Protein 5GL6 (pdb70)

Nearest PD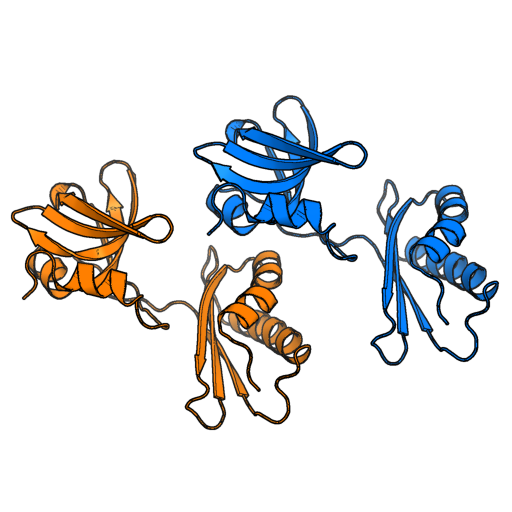B structures (foldseek):
  5gl6-assembly2_B  TM=9.974E-01  e=3.050E-34  Mycolicibacterium smegmatis MC2 155
  7afo-assembly1_X  TM=5.458E-01  e=3.497E-10  Escherichia coli
  8bdv-assembly1_A  TM=4.474E-01  e=4.567E-08  Staphylococcus aureus
  8bh7-assembly1_A  TM=4.668E-01  e=2.055E-07  Staphylococcus aureus subsp. aureus NCTC 8325
  7zs2-assembly1_A  TM=6.372E-01  e=6.396E-03  Candidatus Kuenenia

Radius of gyration: 24.76 Å; Cα contacts (8 Å, |Δi|>4): 657; chains: 2; bounding box: 62×73×38 Å

InterPro domains:
  IPR003728 Ribosome maturation factor RimP [MF_01077] (16-161)
  IPR003728 Ribosome maturation factor RimP [PTHR33867] (14-161)
  IPR028989 Ribosome maturation factor RimP, N-terminal [PF02576] (27-93)
  IPR028998 Ribosome maturation factor RimP, C-terminal [PF17384] (96-161)
  IPR028998 Ribosome maturation factor RimP, C-terminal [cd01734] (91-161)
  IPR035956 RimP, N-terminal domain superfamily [G3DSA:3.30.300.70] (13-90)
  IPR035956 RimP, N-terminal domain superfamily [SSF75420] (16-93)
  IPR036847 Ribosome maturation factor RimP, C-terminal domain superfamily [SSF74942] (94-161)

Organism: Mycolicibacterium smegmatis (strain ATCC 700084 / mc(2)155) (NCBI:txid246196)

B-factor: mean 65.2, std 20.04, range [30.95, 161.66]

Sequence (338 aa):
DLPSQKQVIELLDGEFARAGYEIDDVVVNAATRPARITIVADGDKGLDLDAVAMLSRLASGLLDTVDTGDTPYVLEVTSPGVDRPLTTEKHFRRARGRKAELSLADGSSLTARLGGTDGDQVNVVVAQGKDFAVRQIPLREITKAVVQVEFSPPNRRELELAEQTGKGADLPSQKQVIELLDGEFARAGYEIDDVVVNAATRPARITIVADGDKGLDLDAVAMLSRLASGLLDTVDTGDTPYVLEVTSPGVDRPLTTEKHFRRARGRKAELSLADGSSLTARLGGTDGDQVNVVVAQGKDFAVRQIPLREITKAVVQVEFSPPNRRELELAEQTGKGA

Secondary structure (DSSP, 8-state):
-PPPHHHHHHHHHHHHHHTT-EEEEEEEE-SSSSEEEEEEEE-TT---HHHHHHHHHHHHHHHHTS--TT--EEEEEE------B--SHHHHHHTTT-EEEEEETTS-EEEEEEEEEETTEEEEEEEETTEEEEEEEEGGGEEEEEEPP-SSPPPHHHHHHHHTSSB--/-PPPHHHHHHHHHHHHHHHT-EEEEEEEETTSSSEEEEEEEE-TT---HHHHHHHHHHHHHHHHTS--TT--EEEEEE------B--SHHHHHHTTTSEEEEEETTS-EEEEEEEEEETTEEEEEEEETTEEEEEEEEGGGEEEEEEPP-SSPPPHHHHHHHHTSSB--

Foldseek 3Di:
DADDQVRLCVQQQVVCVVVQKGWDGWDFAPPDVATEIETAIAHPDGADPVNQVVSQVVSVVSCVVDCPDPRDYDYGYYYWDFADKADDLLRLLQQQLFWKWWQFQVRDIDTFGWAHADDQWTWTWDDDPPDIDIDTDGPVGTPIMTTTDDDDDDDPVRSVRRYPDYHHD/DDDDQVVLCVQQQVVCVVVQKHFPGWDFAVVDVQTEIETAIAHPDGDDPVNQVVSQVVSVVSSVVDCPDPRDYHYGYHYWDFADKADDLLRLLQQQLFWKKWQFPVRDIDTFHWAHDDDQWTWTWADDPVDIDIDTHGVVGTPIMTTTDDDDDPDPVRSVRRHPDYHHD

Structure (mmCIF, N/CA/C/O backbone):
data_5GL6
#
_entry.id   5GL6
#
_cell.length_a   55.990
_cell.length_b   75.440
_cell.length_c   109.990
_cell.angle_alpha   90.00
_cell.angle_beta   90.00
_cell.angle_gamma   90.00
#
_symmetry.space_group_name_H-M   'P 21 21 21'
#
loop_
_entity.id
_entity.type
_entity.pdbx_description
1 polymer 'Ribosome maturation factor RimP'
2 water water
#
loop_
_atom_site.group_PDB
_atom_site.id
_atom_site.type_symbol
_atom_site.label_atom_id
_atom_site.label_alt_id
_atom_site.label_comp_id
_atom_site.label_asym_id
_atom_site.label_entity_id
_atom_site.label_seq_id
_atom_site.pdbx_PDB_ins_code
_atom_site.Cartn_x
_atom_site.Cartn_y
_atom_site.Cartn_z
_atom_site.occupancy
_atom_site.B_iso_or_equiv
_atom_site.auth_seq_id
_atom_site.auth_comp_id
_atom_site.auth_asym_id
_atom_site.auth_atom_id
_atom_site.pdbx_PDB_model_num
ATOM 1 N N . ASP A 1 11 ? 5.718 -25.232 67.057 1.00 140.95 12 ASP A N 1
ATOM 2 C CA . ASP A 1 11 ? 6.504 -24.351 67.911 1.00 136.90 12 ASP A CA 1
ATOM 3 C C . ASP A 1 11 ? 5.583 -23.554 68.850 1.00 129.10 12 ASP A C 1
ATOM 4 O O . ASP A 1 11 ? 4.592 -24.073 69.363 1.00 127.66 12 ASP A O 1
ATOM 9 N N . LEU A 1 12 ? 5.925 -22.291 69.069 1.00 109.90 13 LEU A N 1
ATOM 10 C CA . LEU A 1 12 ? 5.156 -21.382 69.904 1.00 101.89 13 LEU A CA 1
ATOM 11 C C . LEU A 1 12 ? 4.078 -20.699 69.073 1.00 101.14 13 LEU A C 1
ATOM 12 O O . LEU A 1 12 ? 4.216 -20.581 67.850 1.00 105.43 13 LEU A O 1
ATOM 17 N N . PRO A 1 13 ? 2.990 -20.258 69.725 1.00 96.00 14 PRO A N 1
ATOM 18 C CA . PRO A 1 13 ? 1.961 -19.540 68.968 1.00 95.31 14 PRO A CA 1
ATOM 19 C C . PRO A 1 13 ? 2.490 -18.177 68.520 1.00 93.04 14 PRO A C 1
ATOM 20 O O . PRO A 1 13 ? 3.401 -17.622 69.136 1.00 90.53 14 PRO A O 1
ATOM 24 N N . SER A 1 14 ? 1.933 -17.643 67.447 1.00 90.25 15 SER A N 1
ATOM 25 C CA . SER A 1 14 ? 2.321 -16.316 67.022 1.00 90.22 15 SER A CA 1
ATOM 26 C C . SER A 1 14 ? 1.742 -15.305 67.999 1.00 85.81 15 SER A C 1
ATOM 27 O O . SER A 1 14 ? 0.909 -15.647 68.842 1.00 83.22 15 SER A O 1
ATOM 30 N N . GLN A 1 15 ? 2.220 -14.069 67.911 1.00 93.43 16 GLN A N 1
ATOM 31 C CA . GLN A 1 15 ? 1.647 -12.982 68.681 1.00 90.82 16 GLN A CA 1
ATOM 32 C C . GLN A 1 15 ? 0.149 -12.917 68.416 1.00 92.26 16 GLN A C 1
ATOM 33 O O . GLN A 1 15 ? -0.657 -12.822 69.352 1.00 90.37 16 GLN A O 1
ATOM 39 N N . LYS A 1 16 ? -0.210 -13.014 67.135 1.00 95.56 17 LYS A N 1
ATOM 40 C CA . LYS A 1 16 ? -1.602 -12.953 66.701 1.00 96.16 17 LYS A CA 1
ATOM 41 C C . LYS A 1 16 ? -2.428 -14.101 67.308 1.00 94.38 17 LYS A C 1
ATOM 42 O O . LYS A 1 16 ? -3.604 -13.919 67.643 1.00 93.80 17 LYS A O 1
ATOM 48 N N . GLN A 1 17 ? -1.805 -15.268 67.472 1.00 90.53 18 GLN A N 1
ATOM 49 C CA . GLN A 1 17 ? -2.481 -16.437 68.033 1.00 89.59 18 GLN A CA 1
ATOM 50 C C . GLN A 1 17 ? -2.782 -16.183 69.517 1.00 84.73 18 GLN A C 1
ATOM 51 O O . GLN A 1 17 ? -3.902 -16.426 69.990 1.00 83.51 18 GLN A O 1
ATOM 57 N N . VAL A 1 18 ? -1.790 -15.663 70.239 1.00 81.21 19 VAL A N 1
ATOM 58 C CA . VAL A 1 18 ? -1.949 -15.361 71.656 1.00 77.13 19 VAL A CA 1
ATOM 59 C C . VAL A 1 18 ? -3.058 -14.322 71.844 1.00 76.26 19 VAL A C 1
ATOM 60 O O . VAL A 1 18 ? -3.937 -14.478 72.698 1.00 74.61 19 VAL A O 1
ATOM 64 N N . ILE A 1 19 ? -3.020 -13.272 71.030 1.00 78.65 20 ILE A N 1
ATOM 65 C CA . ILE A 1 19 ? -4.049 -12.237 71.084 1.00 78.83 20 ILE A CA 1
ATOM 66 C C . ILE A 1 19 ? -5.462 -12.763 70.788 1.00 80.88 20 ILE A C 1
ATOM 67 O O . ILE A 1 19 ? -6.393 -12.457 71.540 1.00 80.00 20 ILE A O 1
ATOM 72 N N . GLU A 1 20 ? -5.627 -13.558 69.726 1.00 87.14 21 GLU A N 1
ATOM 73 C CA . GLU A 1 20 ? -6.949 -14.099 69.408 1.00 89.82 21 GLU A CA 1
ATOM 74 C C . GLU A 1 20 ? -7.428 -14.984 70.550 1.00 87.01 21 GLU A C 1
ATOM 75 O O . GLU A 1 20 ? -8.620 -15.023 70.866 1.00 87.91 21 GLU A O 1
ATOM 81 N N . LEU A 1 21 ? -6.486 -15.691 71.164 1.00 78.72 22 LEU A N 1
ATOM 82 C CA . LEU A 1 21 ? -6.794 -16.591 72.267 1.00 76.50 22 LEU A CA 1
ATOM 83 C C . LEU A 1 21 ? -7.260 -15.859 73.533 1.00 73.28 22 LEU A C 1
ATOM 84 O O . LEU A 1 21 ? -8.180 -16.319 74.217 1.00 72.82 22 LEU A O 1
ATOM 89 N N . LEU A 1 22 ? -6.629 -14.722 73.830 1.00 71.68 23 LEU A N 1
ATOM 90 C CA . LEU A 1 22 ? -6.788 -14.066 75.128 1.00 68.60 23 LEU A CA 1
ATOM 91 C C . LEU A 1 22 ? -7.688 -12.841 75.161 1.00 69.49 23 LEU A C 1
ATOM 92 O O . LEU A 1 22 ? -8.228 -12.503 76.217 1.00 68.05 23 LEU A O 1
ATOM 97 N N . ASP A 1 23 ? -7.819 -12.164 74.026 1.00 77.69 24 ASP A N 1
ATOM 98 C CA . ASP A 1 23 ? -8.451 -10.850 73.980 1.00 79.60 24 ASP A CA 1
ATOM 99 C C . ASP A 1 23 ? -9.853 -10.867 74.587 1.00 79.02 24 ASP A C 1
ATOM 100 O O . ASP A 1 23 ? -10.172 -10.035 75.442 1.00 78.04 24 ASP A O 1
ATOM 105 N N . GLY A 1 24 ? -10.671 -11.825 74.156 1.00 76.19 25 GLY A N 1
ATOM 106 C CA . GLY A 1 24 ? -12.045 -11.925 74.607 1.00 77.58 25 GLY A CA 1
ATOM 107 C C . GLY A 1 24 ? -12.160 -12.178 76.091 1.00 74.52 25 GLY A C 1
ATOM 108 O O . GLY A 1 24 ? -12.932 -11.511 76.777 1.00 75.05 25 GLY A O 1
ATOM 109 N N . GLU A 1 25 ? -11.374 -13.120 76.600 1.00 71.74 26 GLU A N 1
ATOM 110 C CA . GLU A 1 25 ? -11.423 -13.421 78.019 1.00 69.07 26 GLU A CA 1
ATOM 111 C C . GLU A 1 25 ? -10.937 -12.229 78.839 1.00 67.39 26 GLU A C 1
ATOM 112 O O . GLU A 1 25 ? -11.578 -11.850 79.821 1.00 67.09 26 GLU A O 1
ATOM 118 N N . PHE A 1 26 ? -9.822 -11.627 78.428 1.00 67.94 27 PHE A N 1
ATOM 119 C CA . PHE A 1 26 ? -9.318 -10.432 79.102 1.00 66.86 27 PHE A CA 1
ATOM 120 C C . PHE A 1 26 ? -10.376 -9.333 79.143 1.00 69.76 27 PHE A C 1
ATOM 121 O O . PHE A 1 26 ? -10.592 -8.724 80.193 1.00 69.53 27 PHE A O 1
ATOM 129 N N . ALA A 1 27 ? -11.040 -9.100 78.014 1.00 71.30 28 ALA A N 1
ATOM 130 C CA . ALA A 1 27 ? -12.088 -8.089 77.928 1.00 74.62 28 ALA A CA 1
ATOM 131 C C . ALA A 1 27 ? -13.250 -8.428 78.859 1.00 75.62 28 ALA A C 1
ATOM 132 O O . ALA A 1 27 ? -13.834 -7.547 79.508 1.00 76.71 28 ALA A O 1
ATOM 134 N N . ARG A 1 28 ? -13.581 -9.715 78.899 1.00 82.58 29 ARG A N 1
ATOM 135 C CA . ARG A 1 28 ? -14.672 -10.225 79.712 1.00 84.71 29 ARG A CA 1
ATOM 136 C C . ARG A 1 28 ? -14.353 -10.049 81.185 1.00 81.73 29 ARG A C 1
ATOM 137 O O . ARG A 1 28 ? -15.254 -9.946 82.017 1.00 82.91 29 ARG A O 1
ATOM 145 N N . ALA A 1 29 ? -13.063 -10.014 81.501 1.00 69.24 30 ALA A N 1
ATOM 146 C CA . ALA A 1 29 ? -12.619 -9.783 82.867 1.00 67.11 30 ALA A CA 1
ATOM 147 C C . ALA A 1 29 ? -12.485 -8.281 83.157 1.00 68.53 30 ALA A C 1
ATOM 148 O O . ALA A 1 29 ? -12.140 -7.887 84.273 1.00 67.55 30 ALA A O 1
ATOM 150 N N . GLY A 1 30 ? -12.752 -7.452 82.151 1.00 82.52 31 GLY A N 1
ATOM 151 C CA . GLY A 1 30 ? -12.709 -6.009 82.316 1.00 84.78 31 GLY A CA 1
ATOM 152 C C . GLY A 1 30 ? -11.358 -5.396 81.984 1.00 84.12 31 GLY A C 1
ATOM 153 O O . GLY A 1 30 ? -11.078 -4.250 82.349 1.00 86.12 31 GLY A O 1
ATOM 154 N N . TYR A 1 31 ? -10.526 -6.157 81.273 1.00 74.46 32 TYR A N 1
ATOM 155 C CA . TYR A 1 31 ? -9.174 -5.718 80.928 1.00 71.41 32 TYR A CA 1
ATOM 156 C C . TYR A 1 31 ? -8.889 -5.749 79.435 1.00 72.13 32 TYR A C 1
ATOM 157 O O . TYR A 1 31 ? -9.444 -6.548 78.695 1.00 71.38 32 TYR A O 1
ATOM 166 N N . GLU A 1 32 ? -8.044 -4.825 79.001 1.00 86.38 33 GLU A N 1
ATOM 167 C CA . GLU A 1 32 ? -7.663 -4.685 77.602 1.00 88.65 33 GLU A CA 1
ATOM 168 C C . GLU A 1 32 ? -6.260 -5.233 77.378 1.00 85.59 33 GLU A C 1
ATOM 169 O O . GLU A 1 32 ? -5.391 -5.074 78.223 1.00 84.57 33 GLU A O 1
ATOM 175 N N . ILE A 1 33 ? -6.024 -5.854 76.233 1.00 71.25 34 ILE A N 1
ATOM 176 C CA . ILE A 1 33 ? -4.677 -6.292 75.901 1.00 69.92 34 ILE A CA 1
ATOM 177 C C . ILE A 1 33 ? -4.029 -5.271 75.004 1.00 72.45 34 ILE A C 1
ATOM 178 O O . ILE A 1 33 ? -4.532 -4.984 73.918 1.00 75.40 34 ILE A O 1
ATOM 183 N N . ASP A 1 34 ? -2.910 -4.719 75.455 1.00 85.50 35 ASP A N 1
ATOM 184 C CA . ASP A 1 34 ? -2.250 -3.637 74.727 1.00 89.99 35 ASP A CA 1
ATOM 185 C C . ASP A 1 34 ? -1.277 -4.212 73.706 1.00 88.32 35 ASP A C 1
ATOM 186 O O . ASP A 1 34 ? -1.157 -3.705 72.596 1.00 90.47 35 ASP A O 1
ATOM 191 N N . ASP A 1 35 ? -0.589 -5.277 74.096 1.00 74.27 36 ASP A N 1
ATOM 192 C CA . ASP A 1 35 ? 0.460 -5.848 73.278 1.00 73.22 36 ASP A CA 1
ATOM 193 C C . ASP A 1 35 ? 0.815 -7.228 73.781 1.00 70.78 36 ASP A C 1
ATOM 194 O O . ASP A 1 35 ? 0.490 -7.591 74.912 1.00 68.22 36 ASP A O 1
ATOM 199 N N . VAL A 1 36 ? 1.459 -7.997 72.910 1.00 72.09 37 VAL A N 1
ATOM 200 C CA . VAL A 1 36 ? 1.919 -9.336 73.236 1.00 70.74 37 VAL A CA 1
ATOM 201 C C . VAL A 1 36 ? 3.267 -9.549 72.560 1.00 72.73 37 VAL A C 1
ATOM 202 O O . VAL A 1 36 ? 3.463 -9.164 71.401 1.00 75.67 37 VAL A O 1
ATOM 206 N N . VAL A 1 37 ? 4.209 -10.110 73.310 1.00 71.52 38 VAL A N 1
ATOM 207 C CA . VAL A 1 37 ? 5.528 -10.424 72.790 1.00 74.27 38 VAL A CA 1
ATOM 208 C C . VAL A 1 37 ? 5.812 -11.901 73.039 1.00 75.96 38 VAL A C 1
ATOM 209 O O . VAL A 1 37 ? 5.831 -12.340 74.193 1.00 73.35 38 VAL A O 1
ATOM 213 N N . VAL A 1 38 ? 6.003 -12.667 71.962 1.00 83.86 39 VAL A N 1
ATOM 214 C CA . VAL A 1 38 ? 6.465 -14.054 72.070 1.00 86.05 39 VAL A CA 1
ATOM 215 C C . VAL A 1 38 ? 7.966 -14.096 71.756 1.00 89.92 39 VAL A C 1
ATOM 216 O O . VAL A 1 38 ? 8.374 -14.073 70.596 1.00 93.22 39 VAL A O 1
ATOM 220 N N . ASN A 1 39 ? 8.784 -14.150 72.802 1.00 86.67 40 ASN A N 1
ATOM 221 C CA . ASN A 1 39 ? 10.237 -14.109 72.665 1.00 90.49 40 ASN A CA 1
ATOM 222 C C . ASN A 1 39 ? 10.839 -15.513 72.731 1.00 94.51 40 ASN A C 1
ATOM 223 O O . ASN A 1 39 ? 10.860 -16.131 73.799 1.00 92.73 40 ASN A O 1
ATOM 228 N N . ALA A 1 40 ? 11.276 -16.042 71.589 1.00 101.83 41 ALA A N 1
ATOM 229 C CA . ALA A 1 40 ? 11.857 -17.386 71.562 1.00 105.87 41 ALA A CA 1
ATOM 230 C C . ALA A 1 40 ? 13.384 -17.377 71.546 1.00 111.18 41 ALA A C 1
ATOM 231 O O . ALA A 1 40 ? 14.002 -18.351 71.130 1.00 116.01 41 ALA A O 1
ATOM 233 N N . ALA A 1 41 ? 13.991 -16.291 72.016 1.00 118.51 42 ALA A N 1
ATOM 234 C CA . ALA A 1 41 ? 15.447 -16.164 72.017 1.00 123.79 42 ALA A CA 1
ATOM 235 C C . ALA A 1 41 ? 16.061 -16.273 73.415 1.00 124.10 42 ALA A C 1
ATOM 236 O O . ALA A 1 41 ? 17.265 -16.077 73.581 1.00 127.55 42 ALA A O 1
ATOM 238 N N . THR A 1 42 ? 15.243 -16.593 74.414 1.00 108.17 43 THR A N 1
ATOM 239 C CA . THR A 1 42 ? 15.748 -16.798 75.769 1.00 108.27 43 THR A CA 1
ATOM 240 C C . THR A 1 42 ? 15.612 -18.257 76.204 1.00 110.45 43 THR A C 1
ATOM 241 O O . THR A 1 42 ? 14.895 -19.052 75.580 1.00 110.60 43 THR A O 1
ATOM 245 N N . ARG A 1 43 ? 16.328 -18.603 77.271 1.00 122.13 44 ARG A N 1
ATOM 246 C CA . ARG A 1 43 ? 16.186 -19.904 77.914 1.00 123.78 44 ARG A CA 1
ATOM 247 C C . ARG A 1 43 ? 15.647 -19.728 79.332 1.00 119.96 44 ARG A C 1
ATOM 248 O O . ARG A 1 43 ? 16.378 -19.313 80.234 1.00 120.68 44 ARG A O 1
ATOM 256 N N . PRO A 1 44 ? 14.350 -20.022 79.525 1.00 111.21 45 PRO A N 1
ATOM 257 C CA . PRO A 1 44 ? 13.431 -20.420 78.453 1.00 110.43 45 PRO A CA 1
ATOM 258 C C . PRO A 1 44 ? 12.740 -19.216 77.807 1.00 106.47 45 PRO A C 1
ATOM 259 O O . PRO A 1 44 ? 12.910 -18.074 78.258 1.00 103.80 45 PRO A O 1
ATOM 263 N N . ALA A 1 45 ? 11.980 -19.487 76.749 1.00 105.02 46 ALA A N 1
ATOM 264 C CA . ALA A 1 45 ? 11.215 -18.468 76.044 1.00 101.53 46 ALA A CA 1
ATOM 265 C C . ALA A 1 45 ? 10.249 -17.743 76.980 1.00 95.97 46 ALA A C 1
ATOM 266 O O . ALA A 1 45 ? 9.746 -18.320 77.951 1.00 94.12 46 ALA A O 1
ATOM 268 N N . ARG A 1 46 ? 9.995 -16.473 76.681 1.00 101.07 47 ARG A N 1
ATOM 269 C CA . ARG A 1 46 ? 9.058 -15.681 77.464 1.00 95.66 47 ARG A CA 1
ATOM 270 C C . ARG A 1 46 ? 7.911 -15.180 76.597 1.00 90.53 47 ARG A C 1
ATOM 271 O O . ARG A 1 46 ? 8.123 -14.630 75.520 1.00 92.35 47 ARG A O 1
ATOM 279 N N . ILE A 1 47 ? 6.691 -15.417 77.055 1.00 73.15 48 ILE A N 1
ATOM 280 C CA . ILE A 1 47 ? 5.531 -14.812 76.438 1.00 69.91 48 ILE A CA 1
ATOM 281 C C . ILE A 1 47 ? 5.102 -13.686 77.367 1.00 66.01 48 ILE A C 1
ATOM 282 O O . ILE A 1 47 ? 4.825 -13.922 78.543 1.00 64.37 48 ILE A O 1
ATOM 287 N N . THR A 1 48 ? 5.077 -12.464 76.853 1.00 70.89 49 THR A N 1
ATOM 288 C CA . THR A 1 48 ? 4.716 -11.304 77.653 1.00 68.83 49 THR A CA 1
ATOM 289 C C . THR A 1 48 ? 3.405 -10.715 77.174 1.00 66.55 49 THR A C 1
ATOM 290 O O . THR A 1 48 ? 3.255 -10.392 75.988 1.00 68.49 49 THR A O 1
ATOM 294 N N . ILE A 1 49 ? 2.459 -10.588 78.096 1.00 61.74 50 ILE A N 1
ATOM 295 C CA . ILE A 1 49 ? 1.192 -9.940 77.818 1.00 61.73 50 ILE A CA 1
ATOM 296 C C . ILE A 1 49 ? 1.191 -8.570 78.495 1.00 61.60 50 ILE A C 1
ATOM 297 O O . ILE A 1 49 ? 1.406 -8.459 79.711 1.00 60.15 50 ILE A O 1
ATOM 302 N N . VAL A 1 50 ? 0.994 -7.524 77.701 1.00 63.62 51 VAL A N 1
ATOM 303 C CA . VAL A 1 50 ? 0.913 -6.171 78.211 1.00 64.36 51 VAL A CA 1
ATOM 304 C C . VAL A 1 50 ? -0.562 -5.776 78.248 1.00 66.24 51 VAL A C 1
ATOM 305 O O . VAL A 1 50 ? -1.218 -5.654 77.207 1.00 67.78 51 VAL A O 1
ATOM 309 N N . ALA A 1 51 ? -1.093 -5.600 79.453 1.00 63.67 52 ALA A N 1
ATOM 310 C CA . ALA A 1 51 ? -2.524 -5.355 79.626 1.00 64.34 52 ALA A CA 1
ATOM 311 C C . ALA A 1 51 ? -2.790 -4.098 80.452 1.00 65.69 52 ALA A C 1
ATOM 312 O O . ALA A 1 51 ? -1.899 -3.577 81.129 1.00 65.93 52 ALA A O 1
ATOM 314 N N . ASP A 1 52 ? -4.017 -3.600 80.375 1.00 71.35 53 ASP A N 1
ATOM 315 C CA . ASP A 1 52 ? -4.420 -2.441 81.156 1.00 74.07 53 ASP A CA 1
ATOM 316 C C . ASP A 1 52 ? -5.935 -2.423 81.369 1.00 75.40 53 ASP A C 1
ATOM 317 O O . ASP A 1 52 ? -6.690 -3.080 80.639 1.00 74.31 53 ASP A O 1
ATOM 322 N N . GLY A 1 53 ? -6.369 -1.682 82.384 1.00 80.25 54 GLY A N 1
ATOM 323 C CA . GLY A 1 53 ? -7.782 -1.489 82.650 1.00 83.16 54 GLY A CA 1
ATOM 324 C C . GLY A 1 53 ? -7.970 -0.004 82.847 1.00 87.93 54 GLY A C 1
ATOM 325 O O . GLY A 1 53 ? -6.978 0.728 82.913 1.00 88.24 54 GLY A O 1
ATOM 326 N N . ASP A 1 54 ? -9.212 0.459 82.940 1.00 96.70 55 ASP A N 1
ATOM 327 C CA . ASP A 1 54 ? -9.452 1.881 83.183 1.00 102.93 55 ASP A CA 1
ATOM 328 C C . ASP A 1 54 ? -8.712 2.360 84.425 1.00 102.96 55 ASP A C 1
ATOM 329 O O . ASP A 1 54 ? -8.369 3.532 84.547 1.00 106.52 55 ASP A O 1
ATOM 334 N N . LYS A 1 55 ? -8.424 1.422 85.317 1.00 107.54 56 LYS A N 1
ATOM 335 C CA . LYS A 1 55 ? -7.828 1.719 86.604 1.00 107.70 56 LYS A CA 1
ATOM 336 C C . LYS A 1 55 ? -6.479 1.028 86.775 1.00 102.42 56 LYS A C 1
ATOM 337 O O . LYS A 1 55 ? -6.162 0.558 87.869 1.00 101.76 56 LYS A O 1
ATOM 343 N N . GLY A 1 56 ? -5.695 0.945 85.703 1.00 80.09 57 GLY A N 1
ATOM 344 C CA . GLY A 1 56 ? -4.384 0.320 85.780 1.00 75.12 57 GLY A CA 1
ATOM 345 C C . GLY A 1 56 ? -4.455 -1.167 86.096 1.00 70.09 57 GLY A C 1
ATOM 346 O O . GLY A 1 56 ? -5.534 -1.767 86.030 1.00 69.56 57 GLY A O 1
ATOM 347 N N . LEU A 1 57 ? -3.299 -1.754 86.419 1.00 75.08 58 LEU A N 1
ATOM 348 C CA . LEU A 1 57 ? -3.189 -3.147 86.858 1.00 70.78 58 LEU A CA 1
ATOM 349 C C . LEU A 1 57 ? -2.554 -3.196 88.246 1.00 68.62 58 LEU A C 1
ATOM 350 O O . LEU A 1 57 ? -1.351 -2.956 88.374 1.00 68.61 58 LEU A O 1
ATOM 355 N N . ASP A 1 58 ? -3.325 -3.524 89.280 1.00 65.63 59 ASP A N 1
ATOM 356 C CA . ASP A 1 58 ? -2.724 -3.746 90.593 1.00 64.84 59 ASP A CA 1
ATOM 357 C C . ASP A 1 58 ? -2.278 -5.199 90.681 1.00 62.04 59 ASP A C 1
ATOM 358 O O . ASP A 1 58 ? -2.541 -5.970 89.756 1.00 61.08 59 ASP A O 1
ATOM 363 N N . LEU A 1 59 ? -1.621 -5.579 91.776 1.00 62.15 60 LEU A N 1
ATOM 364 C CA . LEU A 1 59 ? -1.072 -6.932 91.906 1.00 60.65 60 LEU A CA 1
ATOM 365 C C . LEU A 1 59 ? -2.166 -8.024 91.846 1.00 60.56 60 LEU A C 1
ATOM 366 O O . LEU A 1 59 ? -1.956 -9.113 91.297 1.00 60.04 60 LEU A O 1
ATOM 371 N N . ASP A 1 60 ? -3.339 -7.719 92.388 1.00 63.87 61 ASP A N 1
ATOM 372 C CA . ASP A 1 60 ? -4.461 -8.645 92.309 1.00 65.35 61 ASP A CA 1
ATOM 373 C C . ASP A 1 60 ? -4.798 -8.904 90.842 1.00 64.08 61 ASP A C 1
ATOM 374 O O . ASP A 1 60 ? -5.032 -10.049 90.436 1.00 63.05 61 ASP A O 1
ATOM 379 N N . ALA A 1 61 ? -4.821 -7.837 90.047 1.00 60.49 62 ALA A N 1
ATOM 380 C CA . ALA A 1 61 ? -5.211 -7.974 88.654 1.00 60.27 62 ALA A CA 1
ATOM 381 C C . ALA A 1 61 ? -4.129 -8.698 87.867 1.00 59.17 62 ALA A C 1
ATOM 382 O O . ALA A 1 61 ? -4.441 -9.549 87.024 1.00 54.41 62 ALA A O 1
ATOM 384 N N . VAL A 1 62 ? -2.866 -8.378 88.151 1.00 54.87 63 VAL A N 1
ATOM 385 C CA . VAL A 1 62 ? -1.766 -9.046 87.483 1.00 53.92 63 VAL A CA 1
ATOM 386 C C . VAL A 1 62 ? -1.824 -10.533 87.730 1.00 52.48 63 VAL A C 1
ATOM 387 O O . VAL A 1 62 ? -1.691 -11.333 86.792 1.00 52.15 63 VAL A O 1
ATOM 391 N N . ALA A 1 63 ? -2.051 -10.918 88.983 1.00 52.07 64 ALA A N 1
ATOM 392 C CA . ALA A 1 63 ? -2.116 -12.344 89.298 1.00 51.14 64 ALA A CA 1
ATOM 393 C C . ALA A 1 63 ? -3.338 -13.030 88.658 1.00 51.05 64 ALA A C 1
ATOM 394 O O . ALA A 1 63 ? -3.233 -14.149 88.127 1.00 50.81 64 ALA A O 1
ATOM 396 N N . MET A 1 64 ? -4.491 -12.359 88.706 1.00 51.77 65 MET A N 1
ATOM 397 C CA . MET A 1 64 ? -5.720 -12.917 88.151 1.00 52.26 65 MET A CA 1
ATOM 398 C C . MET A 1 64 ? -5.558 -13.160 86.652 1.00 52.59 65 MET A C 1
ATOM 399 O O . MET A 1 64 ? -5.873 -14.250 86.153 1.00 52.74 65 MET A O 1
ATOM 404 N N . LEU A 1 65 ? -5.011 -12.168 85.955 1.00 53.07 66 LEU A N 1
ATOM 405 C CA . LEU A 1 65 ? -4.798 -12.277 84.514 1.00 53.81 66 LEU A CA 1
ATOM 406 C C . LEU A 1 65 ? -3.714 -13.295 84.190 1.00 53.62 66 LEU A C 1
ATOM 407 O O . LEU A 1 65 ? -3.775 -13.942 83.150 1.00 54.07 66 LEU A O 1
ATOM 412 N N . SER A 1 66 ? -2.727 -13.446 85.065 1.00 52.28 67 SER A N 1
ATOM 413 C CA . SER A 1 66 ? -1.719 -14.466 84.817 1.00 52.31 67 SER A CA 1
ATOM 414 C C . SER A 1 66 ? -2.352 -15.846 84.899 1.00 52.48 67 SER A C 1
ATOM 415 O O . SER A 1 66 ? -2.070 -16.720 84.083 1.00 53.50 67 SER A O 1
ATOM 418 N N . ARG A 1 67 ? -3.235 -16.029 85.875 1.00 51.92 68 ARG A N 1
ATOM 419 C CA . ARG A 1 67 ? -3.923 -17.291 86.035 1.00 52.40 68 ARG A CA 1
ATOM 420 C C . ARG A 1 67 ? -4.778 -17.569 84.803 1.00 54.62 68 ARG A C 1
ATOM 421 O O . ARG A 1 67 ? -4.762 -18.692 84.256 1.00 56.33 68 ARG A O 1
ATOM 429 N N . LEU A 1 68 ? -5.524 -16.544 84.375 1.00 54.02 69 LEU A N 1
ATOM 430 C CA . LEU A 1 68 ? -6.384 -16.634 83.207 1.00 55.74 69 LEU A CA 1
ATOM 431 C C . LEU A 1 68 ? -5.573 -17.020 81.995 1.00 56.83 69 LEU A C 1
ATOM 432 O O . LEU A 1 68 ? -5.856 -18.036 81.344 1.00 58.46 69 LEU A O 1
ATOM 437 N N . ALA A 1 69 ? -4.540 -16.228 81.729 1.00 56.31 70 ALA A N 1
ATOM 438 C CA . ALA A 1 69 ? -3.712 -16.403 80.544 1.00 57.69 70 ALA A CA 1
ATOM 439 C C . ALA A 1 69 ? -3.028 -17.755 80.518 1.00 58.43 70 ALA A C 1
ATOM 440 O O . ALA A 1 69 ? -3.078 -18.452 79.507 1.00 60.60 70 ALA A O 1
ATOM 442 N N . SER A 1 70 ? -2.417 -18.138 81.633 1.00 57.15 71 SER A N 1
ATOM 443 C CA . SER A 1 70 ? -1.704 -19.412 81.689 1.00 58.36 71 SER A CA 1
ATOM 444 C C . SER A 1 70 ? -2.669 -20.575 81.489 1.00 59.92 71 SER A C 1
ATOM 445 O O . SER A 1 70 ? -2.367 -21.523 80.756 1.00 62.35 71 SER A O 1
ATOM 448 N N . GLY A 1 71 ? -3.850 -20.476 82.101 1.00 65.14 72 GLY A N 1
ATOM 449 C CA . GLY A 1 71 ? -4.872 -21.488 81.899 1.00 67.03 72 GLY A CA 1
ATOM 450 C C . GLY A 1 71 ? -5.238 -21.620 80.430 1.00 69.63 72 GLY A C 1
ATOM 451 O O . GLY A 1 71 ? -5.296 -22.734 79.895 1.00 71.99 72 GLY A O 1
ATOM 452 N N . LEU A 1 72 ? -5.460 -20.485 79.767 1.00 63.05 73 LEU A N 1
ATOM 453 C CA . LEU A 1 72 ? -5.827 -20.508 78.354 1.00 65.80 73 LEU A CA 1
ATOM 454 C C . LEU A 1 72 ? -4.688 -20.996 77.459 1.00 67.73 73 LEU A C 1
ATOM 455 O O . LEU A 1 72 ? -4.932 -21.671 76.465 1.00 70.93 73 LEU A O 1
ATOM 460 N N . LEU A 1 73 ? -3.451 -20.661 77.809 1.00 66.27 74 LEU A N 1
ATOM 461 C CA . LEU A 1 73 ? -2.307 -21.060 76.999 1.00 69.15 74 LEU A CA 1
ATOM 462 C C . LEU A 1 73 ? -2.027 -22.556 77.123 1.00 72.00 74 LEU A C 1
ATOM 463 O O . LEU A 1 73 ? -1.495 -23.178 76.192 1.00 75.24 74 LEU A O 1
ATOM 468 N N . ASP A 1 74 ? -2.406 -23.150 78.252 1.00 73.38 75 ASP A N 1
ATOM 469 C CA . ASP A 1 74 ? -2.244 -24.593 78.384 1.00 76.42 75 ASP A CA 1
ATOM 470 C C . ASP A 1 74 ? -3.155 -25.388 77.456 1.00 79.18 75 ASP A C 1
ATOM 471 O O . ASP A 1 74 ? -2.891 -26.554 77.180 1.00 79.27 75 ASP A O 1
ATOM 476 N N . THR A 1 75 ? -4.226 -24.750 76.988 1.00 75.40 76 THR A N 1
ATOM 477 C CA . THR A 1 75 ? -5.120 -25.347 76.001 1.00 80.34 76 THR A CA 1
ATOM 478 C C . THR A 1 75 ? -4.456 -25.449 74.618 1.00 85.55 76 THR A C 1
ATOM 479 O O . THR A 1 75 ? -4.990 -26.079 73.699 1.00 89.59 76 THR A O 1
ATOM 483 N N . VAL A 1 76 ? -3.280 -24.845 74.490 1.00 84.38 77 VAL A N 1
ATOM 484 C CA . VAL A 1 76 ? -2.584 -24.766 73.213 1.00 89.22 77 VAL A CA 1
ATOM 485 C C . VAL A 1 76 ? -1.410 -25.737 73.171 1.00 93.96 77 VAL A C 1
ATOM 486 O O . VAL A 1 76 ? -0.712 -25.911 74.166 1.00 91.77 77 VAL A O 1
ATOM 490 N N . ASP A 1 77 ? -1.181 -26.346 72.012 1.00 110.15 78 ASP A N 1
ATOM 491 C CA . ASP A 1 77 ? -0.038 -27.230 71.814 1.00 116.82 78 ASP A CA 1
ATOM 492 C C . ASP A 1 77 ? 1.246 -26.420 71.713 1.00 117.95 78 ASP A C 1
ATOM 493 O O . ASP A 1 77 ? 1.503 -25.779 70.696 1.00 119.51 78 ASP A O 1
ATOM 498 N N . THR A 1 78 ? 2.044 -26.436 72.777 1.00 123.87 79 THR A N 1
ATOM 499 C CA . THR A 1 78 ? 3.332 -25.756 72.753 1.00 125.11 79 THR A CA 1
ATOM 500 C C . THR A 1 78 ? 4.425 -26.732 72.310 1.00 132.15 79 THR A C 1
ATOM 501 O O . THR A 1 78 ? 5.495 -26.324 71.853 1.00 134.09 79 THR A O 1
ATOM 505 N N . GLY A 1 79 ? 4.143 -28.024 72.434 1.00 146.99 80 GLY A N 1
ATOM 506 C CA . GLY A 1 79 ? 5.088 -29.053 72.038 1.00 154.18 80 GLY A CA 1
ATOM 507 C C . GLY A 1 79 ? 6.066 -29.342 73.159 1.00 154.39 80 GLY A C 1
ATOM 508 O O . GLY A 1 79 ? 5.665 -29.484 74.316 1.00 151.49 80 GLY A O 1
ATOM 509 N N . ASP A 1 80 ? 7.352 -29.408 72.824 1.00 144.43 81 ASP A N 1
ATOM 510 C CA . ASP A 1 80 ? 8.384 -29.683 73.819 1.00 143.84 81 ASP A CA 1
ATOM 511 C C . ASP A 1 80 ? 9.047 -28.350 74.194 1.00 138.46 81 ASP A C 1
ATOM 512 O O . ASP A 1 80 ? 9.941 -28.300 75.039 1.00 138.29 81 ASP A O 1
ATOM 517 N N . THR A 1 81 ? 8.607 -27.272 73.552 1.00 131.92 82 THR A N 1
ATOM 518 C CA . THR A 1 81 ? 9.172 -25.952 73.805 1.00 127.25 82 THR A CA 1
ATOM 519 C C . THR A 1 81 ? 8.653 -25.374 75.130 1.00 120.17 82 THR A C 1
ATOM 520 O O . THR A 1 81 ? 7.443 -25.198 75.312 1.00 117.09 82 THR A O 1
ATOM 524 N N . PRO A 1 82 ? 9.576 -25.079 76.065 1.00 112.24 83 PRO A N 1
ATOM 525 C CA . PRO A 1 82 ? 9.243 -24.537 77.392 1.00 106.31 83 PRO A CA 1
ATOM 526 C C . PRO A 1 82 ? 9.179 -23.015 77.402 1.00 102.03 83 PRO A C 1
ATOM 527 O O . PRO A 1 82 ? 10.108 -22.374 76.903 1.00 104.38 83 PRO A O 1
ATOM 531 N N . TYR A 1 83 ? 8.136 -22.443 77.999 1.00 98.42 84 TYR A N 1
ATOM 532 C CA . TYR A 1 83 ? 7.982 -20.990 78.028 1.00 93.36 84 TYR A CA 1
ATOM 533 C C . TYR A 1 83 ? 7.636 -20.471 79.419 1.00 87.92 84 TYR A C 1
ATOM 534 O O . TYR A 1 83 ? 7.142 -21.213 80.265 1.00 87.28 84 TYR A O 1
ATOM 543 N N . VAL A 1 84 ? 7.870 -19.187 79.645 1.00 84.02 85 VAL A N 1
ATOM 544 C CA . VAL A 1 84 ? 7.466 -18.554 80.894 1.00 79.71 85 VAL A CA 1
ATOM 545 C C . VAL A 1 84 ? 6.504 -17.415 80.565 1.00 76.87 85 VAL A C 1
ATOM 546 O O . VAL A 1 84 ? 6.698 -16.697 79.584 1.00 77.97 85 VAL A O 1
ATOM 550 N N . LEU A 1 85 ? 5.454 -17.262 81.364 1.00 74.91 86 LEU A N 1
ATOM 551 C CA . LEU A 1 85 ? 4.462 -16.237 81.096 1.00 72.36 86 LEU A CA 1
ATOM 552 C C . LEU A 1 85 ? 4.626 -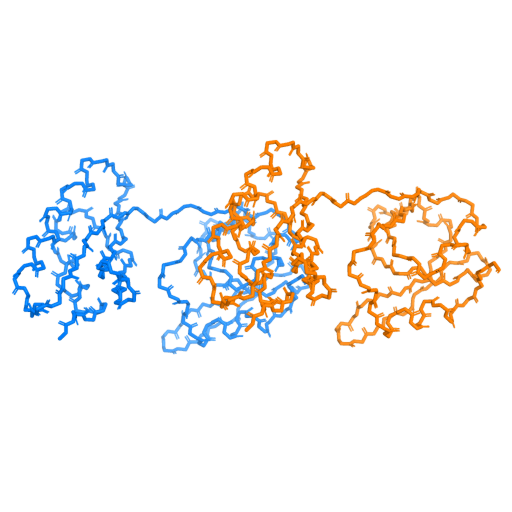15.085 82.074 1.00 70.62 86 LEU A C 1
ATOM 553 O O . LEU A 1 85 ? 4.938 -15.296 83.252 1.00 70.50 86 LEU A O 1
ATOM 558 N N . GLU A 1 86 ? 4.441 -13.869 81.566 1.00 69.00 87 GLU A N 1
ATOM 559 C CA . GLU A 1 86 ? 4.409 -12.657 82.377 1.00 67.80 87 GLU A CA 1
ATOM 560 C C . GLU A 1 86 ? 3.289 -11.709 81.913 1.00 66.55 87 GLU A C 1
ATOM 561 O O . GLU A 1 86 ? 3.174 -11.398 80.719 1.00 67.75 87 GLU A O 1
ATOM 567 N N . VAL A 1 87 ? 2.484 -11.224 82.852 1.00 58.66 88 VAL A N 1
ATOM 568 C CA . VAL A 1 87 ? 1.501 -10.187 82.542 1.00 59.88 88 VAL A CA 1
ATOM 569 C C . VAL A 1 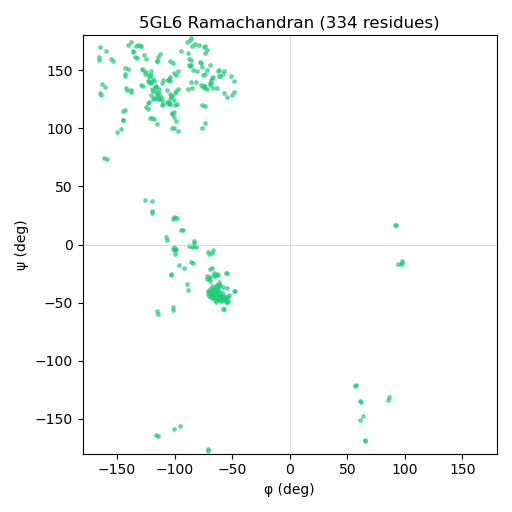87 ? 1.932 -8.903 83.224 1.00 61.77 88 VAL A C 1
ATOM 570 O O . VAL A 1 87 ? 2.115 -8.883 84.437 1.00 60.19 88 VAL A O 1
ATOM 574 N N . THR A 1 88 ? 2.077 -7.824 82.462 1.00 59.78 89 THR A N 1
ATOM 575 C CA . THR A 1 88 ? 2.558 -6.573 83.033 1.00 65.33 89 THR A CA 1
ATOM 576 C C . THR A 1 88 ? 1.751 -5.386 82.531 1.00 74.28 89 THR A C 1
ATOM 577 O O . THR A 1 88 ? 0.999 -5.501 81.563 1.00 73.95 89 THR A O 1
ATOM 581 N N . SER A 1 89 ? 1.916 -4.248 83.195 1.00 113.71 90 SER A N 1
ATOM 582 C CA . SER A 1 89 ? 1.254 -3.022 82.786 1.00 60.33 90 SER A CA 1
ATOM 583 C C . SER A 1 89 ? 2.141 -2.385 81.730 1.00 63.07 90 SER A C 1
ATOM 584 O O . SER A 1 89 ? 3.345 -2.692 81.667 1.00 67.89 90 SER A O 1
ATOM 587 N N . PRO A 1 90 ? 1.567 -1.496 80.901 1.00 84.57 91 PRO A N 1
ATOM 588 C CA . PRO A 1 90 ? 2.422 -0.794 79.940 1.00 78.10 91 PRO A CA 1
ATOM 589 C C . PRO A 1 90 ? 3.335 0.098 80.762 1.00 75.92 91 PRO A C 1
ATOM 590 O O . PRO A 1 90 ? 2.888 0.595 81.804 1.00 77.38 91 PRO A O 1
ATOM 594 N N . GLY A 1 91 ? 4.585 0.284 80.361 1.00 91.57 92 GLY A N 1
ATOM 595 C CA . GLY A 1 91 ? 5.470 1.094 81.181 1.00 89.78 92 GLY A CA 1
ATOM 596 C C . GLY A 1 91 ? 5.101 2.572 81.147 1.00 84.67 92 GLY A C 1
ATOM 597 O O . GLY A 1 91 ? 4.089 2.958 80.548 1.00 82.43 92 GLY A O 1
ATOM 598 N N . VAL A 1 92 ? 5.911 3.399 81.807 1.00 84.12 93 VAL A N 1
ATOM 599 C CA . VAL A 1 92 ? 5.855 4.855 81.608 1.00 79.84 93 VAL A CA 1
ATOM 600 C C . VAL A 1 92 ? 7.201 5.377 81.075 1.00 77.10 93 VAL A C 1
ATOM 601 O O . VAL A 1 92 ? 8.272 4.896 81.457 1.00 79.35 93 VAL A O 1
ATOM 605 N N . ASP A 1 93 ? 7.142 6.350 80.177 1.00 74.62 94 ASP A N 1
ATOM 606 C CA . ASP A 1 93 ? 8.348 6.972 79.636 1.00 71.87 94 ASP A CA 1
ATOM 607 C C . ASP A 1 93 ? 8.229 8.512 79.758 1.00 68.22 94 ASP A C 1
ATOM 608 O O . ASP A 1 93 ? 7.157 9.041 80.080 1.00 66.95 94 ASP A O 1
ATOM 613 N N . ARG A 1 94 ? 9.323 9.217 79.481 1.00 63.85 95 ARG A N 1
ATOM 614 C CA . ARG A 1 94 ? 9.426 10.675 79.646 1.00 61.40 95 ARG A CA 1
ATOM 615 C C . ARG A 1 94 ? 8.276 11.554 79.051 1.00 49.91 95 ARG A C 1
ATOM 616 O O . ARG A 1 94 ? 7.767 11.326 77.943 1.00 47.75 95 ARG A O 1
ATOM 624 N N . PRO A 1 95 ? 7.903 12.600 79.787 1.00 50.68 96 PRO A N 1
ATOM 625 C CA . PRO A 1 95 ? 7.129 13.696 79.214 1.00 48.94 96 PRO A CA 1
ATOM 626 C C . PRO A 1 95 ? 8.084 14.564 78.400 1.00 46.97 96 PRO A C 1
ATOM 627 O O . PRO A 1 95 ? 9.272 14.546 78.655 1.00 48.50 96 PRO A O 1
ATOM 631 N N . LEU A 1 96 ? 7.584 15.303 77.426 1.00 45.22 97 LEU A N 1
ATOM 632 C CA . 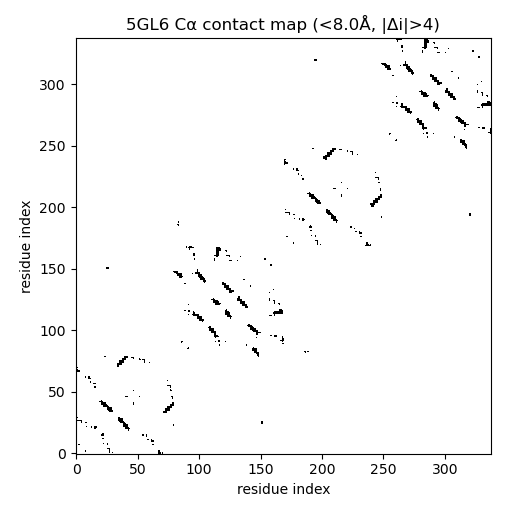LEU A 1 96 ? 8.452 16.159 76.629 1.00 44.35 97 LEU A CA 1
ATOM 633 C C . LEU A 1 96 ? 8.048 17.624 76.821 1.00 45.25 97 LEU A C 1
ATOM 634 O O . LEU A 1 96 ? 6.853 17.955 76.782 1.00 45.76 97 LEU A O 1
ATOM 639 N N . THR A 1 97 ? 9.035 18.497 77.012 1.00 47.61 98 THR A N 1
ATOM 640 C CA . THR A 1 97 ? 8.763 19.912 77.208 1.00 48.41 98 THR A CA 1
ATOM 641 C C . THR A 1 97 ? 9.314 20.764 76.088 1.00 50.93 98 THR A C 1
ATOM 642 O O . THR A 1 97 ? 8.587 21.528 75.480 1.00 52.32 98 THR A O 1
ATOM 646 N N . THR A 1 98 ? 10.610 20.684 75.830 1.00 56.28 99 THR A N 1
ATOM 647 C CA . THR A 1 98 ? 11.203 21.595 74.844 1.00 58.10 99 THR A CA 1
ATOM 648 C C . THR A 1 98 ? 11.320 21.040 73.408 1.00 57.56 99 THR A C 1
ATOM 649 O O . THR A 1 98 ? 11.197 19.833 73.161 1.00 55.98 99 THR A O 1
ATOM 653 N N . GLU A 1 99 ? 11.597 21.941 72.471 1.00 58.43 100 GLU A N 1
ATOM 654 C CA . GLU A 1 99 ? 11.880 21.563 71.102 1.00 59.94 100 GLU A CA 1
ATOM 655 C C . GLU A 1 99 ? 13.011 20.539 71.052 1.00 60.10 100 GLU A C 1
ATOM 656 O O . GLU A 1 99 ? 12.976 19.602 70.251 1.00 59.14 100 GLU A O 1
ATOM 662 N N . LYS A 1 100 ? 14.001 20.698 71.922 1.00 63.67 101 LYS A N 1
ATOM 663 C CA . LYS A 1 100 ? 15.093 19.746 71.976 1.00 65.20 101 LYS A CA 1
ATOM 664 C C . LYS A 1 100 ? 14.575 18.370 72.363 1.00 63.95 101 LYS A C 1
ATOM 665 O O . LYS A 1 100 ? 15.020 17.356 71.814 1.00 66.46 101 LYS A O 1
ATOM 671 N N . HIS A 1 101 ? 13.602 18.335 73.270 1.00 57.11 102 HIS A N 1
ATOM 672 C CA . HIS A 1 101 ? 13.061 17.062 73.731 1.00 54.23 102 HIS A CA 1
ATOM 673 C C . HIS A 1 101 ? 12.391 16.339 72.591 1.00 50.58 102 HIS A C 1
ATOM 674 O O . HIS A 1 101 ? 12.689 15.165 72.352 1.00 51.14 102 HIS A O 1
ATOM 681 N N . PHE A 1 102 ? 11.520 17.055 71.873 1.00 46.06 103 PHE A N 1
ATOM 682 C CA . PHE A 1 102 ? 10.854 16.513 70.696 1.00 43.47 103 PHE A CA 1
ATOM 683 C C . PHE A 1 102 ? 11.855 16.000 69.666 1.00 45.00 103 PHE A C 1
ATOM 684 O O . PHE A 1 102 ? 11.699 14.876 69.166 1.00 42.17 103 PHE A O 1
ATOM 692 N N . ARG A 1 103 ? 12.906 16.793 69.398 1.00 49.41 104 ARG A N 1
ATOM 693 C CA . ARG A 1 103 ? 13.937 16.385 68.444 1.00 50.93 104 ARG A CA 1
ATOM 694 C C . ARG A 1 103 ? 14.498 15.036 68.878 1.00 51.85 104 ARG A C 1
ATOM 695 O O . ARG A 1 103 ? 14.525 14.077 68.093 1.00 50.26 104 ARG A O 1
ATOM 703 N N . ARG A 1 104 ? 14.857 14.937 70.158 1.00 54.28 105 ARG A N 1
ATOM 704 C CA . ARG A 1 104 ? 15.460 13.716 70.679 1.00 54.89 105 ARG A CA 1
ATOM 705 C C . ARG A 1 104 ? 14.487 12.534 70.621 1.00 54.36 105 ARG A C 1
ATOM 706 O O . ARG A 1 104 ? 14.917 11.390 70.472 1.00 56.37 105 ARG A O 1
ATOM 714 N N . ALA A 1 105 ? 13.185 12.815 70.670 1.00 52.71 106 ALA A N 1
ATOM 715 C CA . ALA A 1 105 ? 12.178 11.759 70.704 1.00 51.91 106 ALA A CA 1
ATOM 716 C C . ALA A 1 105 ? 11.661 11.382 69.319 1.00 51.59 106 ALA A C 1
ATOM 717 O O . ALA A 1 105 ? 10.634 10.695 69.196 1.00 51.47 106 ALA A O 1
ATOM 719 N N . ARG A 1 106 ? 12.337 11.845 68.274 1.00 48.14 107 ARG A N 1
ATOM 720 C CA . ARG A 1 106 ? 11.923 11.462 66.927 1.00 46.00 107 ARG A CA 1
ATOM 721 C C . ARG A 1 106 ? 11.914 9.941 66.760 1.00 44.53 107 ARG A C 1
ATOM 722 O O . ARG A 1 106 ? 12.856 9.292 67.150 1.00 45.04 107 ARG A O 1
ATOM 730 N N . GLY A 1 107 ? 10.817 9.390 66.234 1.00 46.64 108 GLY A N 1
ATOM 731 C CA . GLY A 1 107 ? 10.706 7.956 66.027 1.00 47.29 108 GLY A CA 1
ATOM 732 C C . GLY A 1 107 ? 9.963 7.248 67.159 1.00 45.47 108 GLY A C 1
ATOM 733 O O . GLY A 1 107 ? 9.499 6.096 67.017 1.00 42.61 108 GLY A O 1
ATOM 734 N N . ARG A 1 108 ? 9.847 7.943 68.287 1.00 40.64 109 ARG A N 1
ATOM 735 C CA . ARG A 1 108 ? 9.126 7.405 69.432 1.00 40.47 109 ARG A CA 1
ATOM 736 C C . ARG A 1 108 ? 7.623 7.584 69.266 1.00 39.19 109 ARG A C 1
ATOM 737 O O . ARG A 1 108 ? 7.164 8.541 68.647 1.00 37.57 109 ARG A O 1
ATOM 745 N N . LYS A 1 109 ? 6.868 6.664 69.841 1.00 44.41 110 LYS A N 1
ATOM 746 C CA . LYS A 1 109 ? 5.418 6.770 69.837 1.00 47.68 110 LYS A CA 1
ATOM 747 C C . LYS A 1 109 ? 5.029 7.720 70.970 1.00 45.75 110 LYS A C 1
ATOM 748 O O . LYS A 1 109 ? 5.633 7.687 72.051 1.00 44.99 110 LYS A O 1
ATOM 754 N N . ALA A 1 110 ? 4.047 8.584 70.740 1.00 42.57 111 ALA A N 1
ATOM 755 C CA . ALA A 1 110 ? 3.713 9.557 71.775 1.00 43.50 111 ALA A CA 1
ATOM 756 C C . ALA A 1 110 ? 2.235 9.768 71.894 1.00 45.10 111 ALA A C 1
ATOM 757 O O . ALA A 1 110 ? 1.490 9.625 70.926 1.00 44.70 111 ALA A O 1
ATOM 759 N N . GLU A 1 111 ? 1.812 10.111 73.100 1.00 52.20 112 GLU A N 1
ATOM 760 C CA . GLU A 1 111 ? 0.438 10.505 73.327 1.00 56.34 112 GLU A CA 1
ATOM 761 C C . GLU A 1 111 ? 0.501 12.025 73.482 1.00 53.86 112 GLU A C 1
ATOM 762 O O . GLU A 1 111 ? 1.242 12.536 74.329 1.00 52.76 112 GLU A O 1
ATOM 768 N N . LEU A 1 112 ? -0.228 12.732 72.617 1.00 47.55 113 LEU A N 1
ATOM 769 C CA . LEU A 1 112 ? -0.208 14.188 72.569 1.00 45.54 113 LEU A CA 1
ATOM 770 C C . LEU A 1 112 ? -1.568 14.710 72.986 1.00 48.21 113 LEU A C 1
ATOM 771 O O . LEU A 1 112 ? -2.592 14.238 72.469 1.00 46.99 113 LEU A O 1
ATOM 776 N N . SER A 1 113 ? -1.584 15.664 73.916 1.00 53.25 114 SER A N 1
ATOM 777 C CA . SER A 1 113 ? -2.806 16.374 74.245 1.00 57.03 114 SER A CA 1
ATOM 778 C C . SER A 1 113 ? -2.736 17.680 73.478 1.00 57.66 114 SER A C 1
ATOM 779 O O . SER A 1 113 ? -1.715 18.375 73.504 1.00 58.89 114 SER A O 1
ATOM 782 N N . LEU A 1 114 ? -3.814 18.017 72.793 1.00 52.78 115 LEU A N 1
ATOM 783 C CA . LEU A 1 114 ? -3.866 19.248 72.011 1.00 53.50 115 LEU A CA 1
ATOM 784 C C . LEU A 1 114 ? -4.642 20.352 72.723 1.00 54.76 115 LEU A C 1
ATOM 785 O O . LEU A 1 114 ? -5.495 20.084 73.594 1.00 55.28 115 LEU A O 1
ATOM 790 N N . ALA A 1 115 ? -4.334 21.591 72.345 1.00 55.30 116 ALA A N 1
ATOM 791 C CA . ALA A 1 115 ? -4.857 22.770 73.017 1.00 58.32 116 ALA A CA 1
ATOM 792 C C . ALA A 1 115 ? -6.379 22.870 72.906 1.00 61.81 116 ALA A C 1
ATOM 793 O O . ALA A 1 115 ? -7.028 23.492 73.756 1.00 64.88 116 ALA A O 1
ATOM 795 N N . ASP A 1 116 ? -6.944 22.269 71.862 1.00 67.62 117 ASP A N 1
ATOM 796 C CA . ASP A 1 116 ? -8.403 22.307 71.686 1.00 74.16 117 ASP A CA 1
ATOM 797 C C . ASP A 1 116 ? -9.103 21.219 72.501 1.00 74.55 117 ASP A C 1
ATOM 798 O O . ASP A 1 116 ? -10.319 21.086 72.442 1.00 78.35 117 ASP A O 1
ATOM 803 N N . GLY A 1 117 ? -8.328 20.436 73.254 1.00 62.00 118 GLY A N 1
ATOM 804 C CA . GLY A 1 117 ? -8.913 19.426 74.117 1.00 61.33 118 GLY A CA 1
ATOM 805 C C . GLY A 1 117 ? -8.923 18.029 73.516 1.00 58.91 118 GLY A C 1
ATOM 806 O O . GLY A 1 117 ? -9.158 17.045 74.221 1.00 59.17 118 GLY A O 1
ATOM 807 N N . SER A 1 118 ? -8.690 17.938 72.212 1.00 57.90 119 SER A N 1
ATOM 808 C CA . SER A 1 118 ? -8.575 16.642 71.565 1.00 58.10 119 SER A CA 1
ATOM 809 C C . SER A 1 118 ? -7.219 16.015 71.948 1.00 57.13 119 SER A C 1
ATOM 810 O O . SER A 1 118 ? -6.368 16.664 72.565 1.00 55.22 119 SER A O 1
ATOM 813 N N . SER A 1 119 ? -7.032 14.750 71.601 1.00 60.66 120 SER A N 1
ATOM 814 C CA . 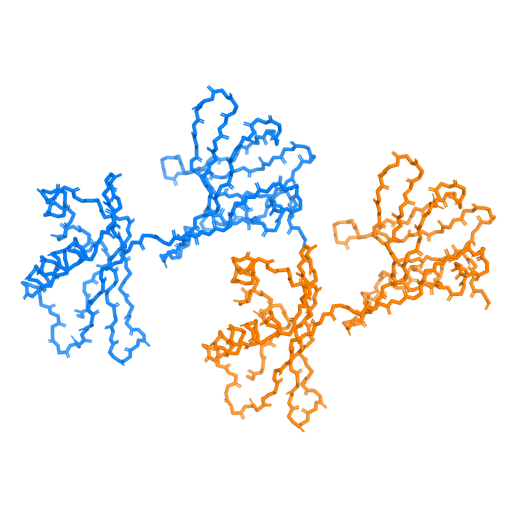SER A 1 119 ? -5.756 14.088 71.833 1.00 58.76 120 SER A CA 1
ATOM 815 C C . SER A 1 119 ? -5.406 13.246 70.611 1.00 58.28 120 SER A C 1
ATOM 816 O O . SER A 1 119 ? -6.186 13.143 69.674 1.00 59.76 120 SER A O 1
ATOM 819 N N . LEU A 1 120 ? -4.216 12.671 70.602 1.00 56.29 121 LEU A N 1
ATOM 820 C CA . LEU A 1 120 ? -3.721 12.000 69.415 1.00 54.88 121 LEU A CA 1
ATOM 821 C C . LEU A 1 120 ? -2.544 11.097 69.789 1.00 53.17 121 LEU A C 1
ATOM 822 O O . LEU A 1 120 ? -1.605 11.528 70.478 1.00 52.05 121 LEU A O 1
ATOM 827 N N . THR A 1 121 ? -2.618 9.835 69.367 1.00 55.29 122 THR A N 1
ATOM 828 C CA . THR A 1 121 ? -1.480 8.943 69.471 1.00 55.30 122 THR A CA 1
ATOM 829 C C . THR A 1 121 ? -0.919 8.828 68.067 1.00 55.01 122 THR A C 1
ATOM 830 O O . THR A 1 121 ? -1.650 8.559 67.109 1.00 57.63 122 THR A O 1
ATOM 834 N N . ALA A 1 122 ? 0.384 9.039 67.958 1.00 45.02 123 ALA A N 1
ATOM 835 C CA . ALA A 1 122 ? 1.048 9.143 66.668 1.00 43.47 123 ALA A CA 1
ATOM 836 C C . ALA A 1 122 ? 2.507 8.854 66.959 1.00 40.20 123 ALA A C 1
ATOM 837 O O . ALA A 1 122 ? 2.879 8.827 68.121 1.00 39.30 123 ALA A O 1
ATOM 839 N N . ARG A 1 123 ? 3.309 8.604 65.924 1.00 41.02 124 ARG A N 1
ATOM 840 C CA . ARG A 1 123 ? 4.754 8.392 66.102 1.00 42.29 124 ARG A CA 1
ATOM 841 C C . ARG A 1 123 ? 5.414 9.697 65.739 1.00 43.06 124 ARG A C 1
ATOM 842 O O . ARG A 1 123 ? 5.085 10.270 64.705 1.00 43.21 124 ARG A O 1
ATOM 850 N N . LEU A 1 124 ? 6.303 10.198 66.591 1.00 45.40 125 LEU A N 1
ATOM 851 C CA . LEU A 1 124 ? 6.904 11.507 66.348 1.00 44.13 125 LEU A CA 1
ATOM 852 C C . LEU A 1 124 ? 7.911 11.533 65.196 1.00 47.30 125 LEU A C 1
ATOM 853 O O . LEU A 1 124 ? 8.848 10.713 65.122 1.00 49.61 125 LEU A O 1
ATOM 858 N N . GLY A 1 125 ? 7.778 12.550 64.346 1.00 44.48 126 GLY A N 1
ATOM 859 C CA . GLY A 1 125 ? 8.759 12.765 63.307 1.00 44.34 126 GLY A CA 1
ATOM 860 C C . GLY A 1 125 ? 9.766 13.783 63.826 1.00 45.36 126 GLY A C 1
ATOM 861 O O . GLY A 1 125 ? 9.958 13.939 65.037 1.00 45.74 126 GLY A O 1
ATOM 862 N N . GLY A 1 126 ? 10.440 14.471 62.921 1.00 46.03 127 GLY A N 1
ATOM 863 C CA . GLY A 1 126 ? 11.316 15.547 63.340 1.00 48.67 127 GLY A CA 1
ATOM 864 C C . GLY A 1 126 ? 10.569 16.842 63.593 1.00 48.60 127 GLY A C 1
ATOM 865 O O . GLY A 1 126 ? 9.367 16.955 63.308 1.00 50.62 127 GLY A O 1
ATOM 866 N N . THR A 1 127 ? 11.262 17.833 64.132 1.00 45.22 128 THR A N 1
ATOM 867 C CA . THR A 1 127 ? 10.681 19.161 64.182 1.00 47.21 128 THR A CA 1
ATOM 868 C C . THR A 1 127 ? 10.967 19.899 62.866 1.00 51.46 128 THR A C 1
ATOM 869 O O . THR A 1 127 ? 11.929 19.589 62.151 1.00 52.19 128 THR A O 1
ATOM 873 N N . ASP A 1 128 ? 10.105 20.854 62.536 1.00 58.22 129 ASP A N 1
ATOM 874 C CA . ASP A 1 128 ? 10.263 21.658 61.329 1.00 61.61 129 ASP A CA 1
ATOM 875 C C . ASP A 1 128 ? 9.782 23.053 61.670 1.00 62.23 129 ASP A C 1
ATOM 876 O O . ASP A 1 128 ? 8.580 23.272 61.839 1.00 61.39 129 ASP A O 1
ATOM 881 N N . GLY A 1 129 ? 10.720 23.981 61.805 1.00 59.78 130 GLY A N 1
ATOM 882 C CA . GLY A 1 129 ? 10.411 25.312 62.303 1.00 62.04 130 GLY A CA 1
ATOM 883 C C . GLY A 1 129 ? 9.778 25.208 63.676 1.00 60.95 130 GLY A C 1
ATOM 884 O O . GLY A 1 129 ? 10.366 24.626 64.587 1.00 60.27 130 GLY A O 1
ATOM 885 N N . ASP A 1 130 ? 8.561 25.724 63.810 1.00 71.65 131 ASP A N 1
ATOM 886 C CA . ASP A 1 130 ? 7.812 25.624 65.059 1.00 72.70 131 ASP A CA 1
ATOM 887 C C . ASP A 1 130 ? 6.766 24.508 64.974 1.00 69.50 131 ASP A C 1
ATOM 888 O O . ASP A 1 130 ? 5.762 24.518 65.701 1.00 69.31 131 ASP A O 1
ATOM 893 N N . GLN A 1 131 ? 7.006 23.539 64.092 1.00 59.01 132 GLN A N 1
ATOM 894 C CA . GLN A 1 131 ? 6.081 22.433 63.950 1.00 55.19 132 GLN A CA 1
ATOM 895 C C . GLN A 1 131 ? 6.768 21.161 64.372 1.00 50.12 132 GLN A C 1
ATOM 896 O O . GLN A 1 131 ? 8.003 21.062 64.351 1.00 50.25 132 GLN A O 1
ATOM 902 N N . VAL A 1 132 ? 5.960 20.173 64.730 1.00 47.71 133 VAL A N 1
ATOM 903 C CA . VAL A 1 132 ? 6.449 18.814 64.884 1.00 45.09 133 VAL A CA 1
ATOM 904 C C . VAL A 1 132 ? 5.712 17.927 63.887 1.00 44.38 133 VAL A C 1
ATOM 905 O O . VAL A 1 132 ? 4.464 18.014 63.728 1.00 44.65 133 VAL A O 1
ATOM 909 N N . ASN A 1 133 ? 6.484 17.114 63.173 1.00 43.69 134 ASN A N 1
ATOM 910 C CA . ASN A 1 133 ? 5.920 16.114 62.273 1.00 44.10 134 ASN A CA 1
ATOM 911 C C . ASN A 1 133 ? 5.361 14.954 63.069 1.00 43.55 134 ASN A C 1
ATOM 912 O O . ASN A 1 133 ? 5.969 14.522 64.028 1.00 44.20 134 ASN A O 1
ATOM 917 N N . VAL A 1 134 ? 4.177 14.464 62.724 1.00 45.12 135 VAL A N 1
ATOM 918 C CA . VAL A 1 134 ? 3.730 13.228 63.357 1.00 44.23 135 VAL A CA 1
ATOM 919 C C . VAL A 1 134 ? 3.330 12.246 62.277 1.00 46.94 135 VAL A C 1
ATOM 920 O O . VAL A 1 134 ? 2.909 12.646 61.189 1.00 50.29 135 VAL A O 1
ATOM 924 N N . VAL A 1 135 ? 3.490 10.959 62.560 1.00 43.55 136 VAL A N 1
ATOM 925 C CA . VAL A 1 135 ? 3.083 9.933 61.619 1.00 42.71 136 VAL A CA 1
ATOM 926 C C . VAL A 1 135 ? 1.930 9.124 62.220 1.00 44.78 136 VAL A C 1
ATOM 927 O O . VAL A 1 135 ? 2.002 8.646 63.351 1.00 46.09 136 VAL A O 1
ATOM 931 N N . VAL A 1 136 ? 0.851 8.999 61.457 1.00 45.05 137 VAL A N 1
ATOM 932 C CA . VAL A 1 136 ? -0.336 8.331 61.936 1.00 46.54 137 VAL A CA 1
ATOM 933 C C . VAL A 1 136 ? -0.776 7.282 60.932 1.00 48.89 137 VAL A C 1
ATOM 934 O O . VAL A 1 136 ? -0.759 7.524 59.710 1.00 48.13 137 VAL A O 1
ATOM 938 N N . ALA A 1 137 ? -1.160 6.117 61.445 1.00 56.41 138 ALA A N 1
ATOM 939 C CA . ALA A 1 137 ? -1.704 5.059 60.605 1.00 60.07 138 ALA A CA 1
ATOM 940 C C . ALA A 1 137 ? -3.057 5.480 60.083 1.00 62.72 138 ALA A C 1
ATOM 941 O O . ALA A 1 137 ? -3.876 6.032 60.815 1.00 65.13 138 ALA A O 1
ATOM 943 N N . GLN A 1 138 ? -3.298 5.178 58.815 1.00 59.49 139 GLN A N 1
ATOM 944 C CA . GLN A 1 138 ? -4.534 5.531 58.148 1.00 59.50 139 GLN A CA 1
ATOM 945 C C . GLN A 1 138 ? -4.826 4.418 57.159 1.00 62.55 139 GLN A C 1
ATOM 946 O O . GLN A 1 138 ? -4.237 4.360 56.080 1.00 64.22 139 GLN A O 1
ATOM 952 N N . GLY A 1 139 ? -5.706 3.503 57.545 1.00 56.48 140 GLY A N 1
ATOM 953 C CA . GLY A 1 139 ? -5.926 2.305 56.760 1.00 58.19 140 GLY A CA 1
ATOM 954 C C . GLY A 1 139 ? -4.639 1.499 56.701 1.00 57.12 140 GLY A C 1
ATOM 955 O O . GLY A 1 139 ? -3.946 1.338 57.713 1.00 54.44 140 GLY A O 1
ATOM 956 N N . LYS A 1 140 ? -4.302 1.018 55.509 1.00 75.23 141 LYS A N 1
ATOM 957 C CA . LYS A 1 140 ? -3.071 0.268 55.301 1.00 77.27 141 LYS A CA 1
ATOM 958 C C . LYS A 1 140 ? -1.900 1.226 55.057 1.00 74.10 141 LYS A C 1
ATOM 959 O O . LYS A 1 140 ? -0.754 0.800 54.925 1.00 73.58 141 LYS A O 1
ATOM 965 N N . ASP A 1 141 ? -2.199 2.524 55.029 1.00 65.07 142 ASP A N 1
ATOM 966 C CA . ASP A 1 141 ? -1.233 3.559 54.662 1.00 62.48 142 ASP A CA 1
ATOM 967 C C . ASP A 1 141 ? -0.961 4.490 55.839 1.00 57.71 142 ASP A C 1
ATOM 968 O O . ASP A 1 141 ? -1.283 4.160 56.984 1.00 56.69 142 ASP A O 1
ATOM 973 N N . PHE A 1 142 ? -0.363 5.651 55.569 1.00 56.27 143 PHE A N 1
ATOM 974 C CA . PHE A 1 142 ? 0.038 6.578 56.644 1.00 53.07 143 PHE A CA 1
ATOM 975 C C . PHE A 1 142 ? -0.152 8.024 56.269 1.00 52.22 143 PHE A C 1
ATOM 976 O O . PHE A 1 142 ? 0.018 8.399 55.110 1.00 54.80 143 PHE A O 1
ATOM 984 N N . ALA A 1 143 ? -0.489 8.843 57.258 1.00 48.50 144 ALA A N 1
ATOM 985 C CA . ALA A 1 143 ? -0.487 10.282 57.045 1.00 47.35 144 ALA A CA 1
ATOM 986 C C . ALA A 1 143 ? 0.673 10.917 57.829 1.00 43.40 144 ALA A C 1
ATOM 987 O O . ALA A 1 143 ? 1.028 10.477 58.933 1.00 41.20 144 ALA A O 1
ATOM 989 N N . VAL A 1 144 ? 1.304 11.914 57.227 1.00 42.50 145 VAL A N 1
ATOM 990 C CA . VAL A 1 144 ? 2.323 12.679 57.913 1.00 42.21 145 VAL A CA 1
ATOM 991 C C . VAL A 1 144 ? 1.745 14.059 58.120 1.00 45.01 145 VAL A C 1
ATOM 992 O O . VAL A 1 144 ? 1.348 14.731 57.157 1.00 46.24 145 VAL A O 1
ATOM 996 N N . ARG A 1 145 ? 1.633 14.468 59.375 1.00 52.10 146 ARG A N 1
ATOM 997 C CA . ARG A 1 145 ? 0.975 15.724 59.688 1.00 54.86 146 ARG A CA 1
ATOM 998 C C . ARG A 1 145 ? 1.931 16.620 60.448 1.00 52.02 146 ARG A C 1
ATOM 999 O O . ARG A 1 145 ? 2.737 16.130 61.240 1.00 50.54 146 ARG A O 1
ATOM 1007 N N . GLN A 1 146 ? 1.832 17.927 60.226 1.00 47.84 147 GLN A N 1
ATOM 1008 C CA . GLN A 1 146 ? 2.544 18.870 61.074 1.00 47.95 147 GLN A CA 1
ATOM 1009 C C . GLN A 1 146 ? 1.607 19.521 62.085 1.00 48.32 147 GLN A C 1
ATOM 1010 O O . GLN A 1 146 ? 0.564 20.068 61.733 1.00 50.53 147 GLN A O 1
ATOM 1016 N N . ILE A 1 147 ? 2.009 19.449 63.344 1.00 49.12 148 ILE A N 1
ATOM 1017 C CA . ILE A 1 147 ? 1.314 20.065 64.454 1.00 50.83 148 ILE A CA 1
ATOM 1018 C C . ILE A 1 147 ? 2.223 21.134 65.073 1.00 50.07 148 ILE A C 1
ATOM 1019 O O . ILE A 1 147 ? 3.387 20.855 65.420 1.00 50.38 148 ILE A O 1
ATOM 1024 N N . PRO A 1 148 ? 1.716 22.366 65.202 1.00 45.71 149 PRO A N 1
ATOM 1025 C CA . PRO A 1 148 ? 2.525 23.421 65.816 1.00 46.12 149 PRO A CA 1
ATOM 1026 C C . PRO A 1 148 ? 2.769 23.105 67.295 1.00 47.59 149 PRO A C 1
ATOM 1027 O O . PRO A 1 148 ? 1.820 22.685 67.986 1.00 47.17 149 PRO A O 1
ATOM 1031 N N . LEU A 1 149 ? 4.017 23.258 67.758 1.00 51.08 150 LEU A N 1
ATOM 1032 C CA . LEU A 1 149 ? 4.344 23.081 69.170 1.00 50.92 150 LEU A CA 1
ATOM 1033 C C . LEU A 1 149 ? 3.362 23.828 70.080 1.00 51.53 150 LEU A C 1
ATOM 1034 O O . LEU A 1 149 ? 2.948 23.305 71.109 1.00 49.07 150 LEU A O 1
ATOM 1039 N N . ARG A 1 150 ? 2.966 25.037 69.691 1.00 55.12 151 ARG A N 1
ATOM 1040 C CA . ARG A 1 150 ? 2.072 25.817 70.539 1.00 59.04 151 ARG A CA 1
ATOM 1041 C C . ARG A 1 150 ? 0.664 25.209 70.670 1.00 59.10 151 ARG A C 1
ATOM 1042 O O . ARG A 1 150 ? -0.142 25.727 71.428 1.00 62.11 151 ARG A O 1
ATOM 1050 N N . GLU A 1 151 ? 0.375 24.128 69.942 1.00 57.81 152 GLU A N 1
ATOM 1051 C CA . GLU A 1 151 ? -0.920 23.438 70.056 1.00 59.82 152 GLU A CA 1
ATOM 1052 C C . GLU A 1 151 ? -0.850 22.159 70.894 1.00 57.02 152 GLU A C 1
ATOM 1053 O O . GLU A 1 151 ? -1.865 21.500 71.121 1.00 58.00 152 GLU A O 1
ATOM 1059 N N . ILE A 1 152 ? 0.351 21.799 71.333 1.00 50.80 153 ILE A N 1
ATOM 1060 C CA . ILE A 1 152 ? 0.546 20.591 72.139 1.00 48.88 153 ILE A CA 1
ATOM 1061 C C . ILE A 1 152 ? 0.724 20.963 73.622 1.00 49.14 153 ILE A C 1
ATOM 1062 O O . ILE A 1 152 ? 1.715 21.581 74.009 1.00 50.63 153 ILE A O 1
ATOM 1067 N N . THR A 1 153 ? -0.231 20.605 74.457 1.00 48.23 154 THR A N 1
ATOM 1068 C CA . THR A 1 153 ? -0.169 21.007 75.864 1.00 51.11 154 THR A CA 1
ATOM 1069 C C . THR A 1 153 ? 0.353 19.879 76.746 1.00 51.28 154 THR A C 1
ATOM 1070 O O . THR A 1 153 ? 0.632 20.074 77.936 1.00 52.54 154 THR A O 1
ATOM 1074 N N . LYS A 1 154 ? 0.497 18.700 76.142 1.00 50.24 155 LYS A N 1
ATOM 1075 C CA . LYS A 1 154 ? 1.064 17.556 76.835 1.00 49.67 155 LYS A CA 1
ATOM 1076 C C . LYS A 1 154 ? 1.546 16.518 75.841 1.00 48.55 155 LYS A C 1
ATOM 1077 O O . LYS A 1 154 ? 0.840 16.199 74.892 1.00 49.09 155 LYS A O 1
ATOM 1083 N N . ALA A 1 155 ? 2.745 15.984 76.076 1.00 43.01 156 ALA A N 1
ATOM 1084 C CA . ALA A 1 155 ? 3.339 15.020 75.161 1.00 41.44 156 ALA A CA 1
ATOM 1085 C C . ALA A 1 155 ? 4.094 13.981 75.963 1.00 42.42 156 ALA A C 1
ATOM 1086 O O . ALA A 1 155 ? 5.070 14.296 76.647 1.00 43.84 156 ALA A O 1
ATOM 1088 N N . VAL A 1 156 ? 3.623 12.744 75.892 1.00 45.02 157 VAL A N 1
ATOM 1089 C CA . VAL A 1 156 ? 4.204 11.680 76.676 1.00 45.36 157 VAL A CA 1
ATOM 1090 C C . VAL A 1 156 ? 4.660 10.549 75.765 1.00 45.41 157 VAL A C 1
ATOM 1091 O O . VAL A 1 156 ? 3.869 9.984 75.013 1.00 45.19 157 VAL A O 1
ATOM 1095 N N . VAL A 1 157 ? 5.945 10.228 75.821 1.00 44.84 158 VAL A N 1
ATOM 1096 C CA . VAL A 1 157 ? 6.481 9.118 75.046 1.00 45.18 158 VAL A CA 1
ATOM 1097 C C . VAL A 1 157 ? 5.936 7.794 75.627 1.00 46.94 158 VAL A C 1
ATOM 1098 O O . VAL A 1 157 ? 5.835 7.637 76.848 1.00 48.18 158 VAL A O 1
ATOM 1102 N N . GLN A 1 158 ? 5.566 6.850 74.771 1.00 47.75 159 GLN A N 1
ATOM 1103 C CA . GLN A 1 158 ? 5.087 5.556 75.249 1.00 50.60 159 GLN A CA 1
ATOM 1104 C C . GLN A 1 158 ? 6.195 4.511 75.201 1.00 51.81 159 GLN A C 1
ATOM 1105 O O . GLN A 1 158 ? 7.004 4.515 74.280 1.00 52.45 159 GLN A O 1
ATOM 1111 N N . VAL A 1 159 ? 6.200 3.585 76.153 1.00 50.90 160 VAL A N 1
ATOM 1112 C CA . VAL A 1 159 ? 7.093 2.429 76.073 1.00 53.08 160 VAL A CA 1
ATOM 1113 C C . VAL A 1 159 ? 6.542 1.482 75.021 1.00 54.36 160 VAL A C 1
ATOM 1114 O O . VAL A 1 159 ? 5.325 1.275 74.954 1.00 53.94 160 VAL A O 1
ATOM 1118 N N . GLU A 1 160 ? 7.411 0.936 74.169 1.00 58.49 161 GLU A N 1
ATOM 1119 C CA . GLU A 1 160 ? 6.964 -0.034 73.154 1.00 59.57 161 GLU A CA 1
ATOM 1120 C C . GLU A 1 160 ? 7.582 -1.415 73.385 1.00 61.98 161 GLU A C 1
ATOM 1121 O O . GLU A 1 160 ? 8.774 -1.534 73.676 1.00 63.54 161 GLU A O 1
ATOM 1127 N N . PHE A 1 161 ? 6.770 -2.457 73.274 1.00 60.73 162 PHE A N 1
ATOM 1128 C CA . PHE A 1 161 ? 7.261 -3.800 73.530 1.00 66.67 162 PHE A CA 1
ATOM 1129 C C . PHE A 1 161 ? 7.528 -4.498 72.197 1.00 68.68 162 PHE A C 1
ATOM 1130 O O . PHE A 1 161 ? 8.633 -4.987 71.945 1.00 71.38 162 PHE A O 1
ATOM 1138 N N . SER A 1 162 ? 6.512 -4.563 71.347 1.00 69.36 163 SER A N 1
ATOM 1139 C CA . SER A 1 162 ? 6.725 -5.039 69.991 1.00 70.09 163 SER A CA 1
ATOM 1140 C C . SER A 1 162 ? 7.418 -3.928 69.233 1.00 68.56 163 SER A C 1
ATOM 1141 O O . SER A 1 162 ? 7.167 -2.739 69.496 1.00 65.88 163 SER A O 1
ATOM 1144 N N . PRO A 1 163 ? 8.300 -4.304 68.294 1.00 67.69 164 PRO A N 1
ATOM 1145 C CA . PRO A 1 163 ? 8.987 -3.296 67.475 1.00 64.99 164 PRO A CA 1
ATOM 1146 C C . PRO A 1 163 ? 8.005 -2.465 66.652 1.00 61.83 164 PRO A C 1
ATOM 1147 O O . PRO A 1 163 ? 6.920 -2.931 66.306 1.00 62.15 164 PRO A O 1
ATOM 1151 N N . PRO A 1 164 ? 8.368 -1.208 66.376 1.00 58.79 165 PRO A N 1
ATOM 1152 C CA . PRO A 1 164 ? 7.531 -0.321 65.553 1.00 54.60 165 PRO A CA 1
ATOM 1153 C C . PRO A 1 164 ? 7.315 -0.859 64.149 1.00 53.69 165 PRO A C 1
ATOM 1154 O O . PRO A 1 164 ? 8.183 -1.523 63.580 1.00 54.86 165 PRO A O 1
ATOM 1158 N N . ASN A 1 165 ? 6.124 -0.597 63.625 1.00 53.24 166 ASN A N 1
ATOM 1159 C CA . ASN A 1 165 ? 5.807 -0.847 62.231 1.00 53.76 166 ASN A CA 1
ATOM 1160 C C . ASN A 1 165 ? 6.890 -0.226 61.349 1.00 53.93 166 ASN A C 1
ATOM 1161 O O . ASN A 1 165 ? 7.222 0.953 61.508 1.00 52.79 166 ASN A O 1
ATOM 1166 N N . ARG A 1 166 ? 7.441 -1.013 60.426 1.00 56.82 167 ARG A N 1
ATOM 1167 C CA . ARG A 1 166 ? 8.637 -0.609 59.682 1.00 57.38 167 ARG A CA 1
ATOM 1168 C C . ARG A 1 166 ? 8.417 0.627 58.789 1.00 55.19 167 ARG A C 1
ATOM 1169 O O . ARG A 1 166 ? 9.260 1.532 58.723 1.00 54.67 167 ARG A O 1
ATOM 1177 N N . ARG A 1 167 ? 7.282 0.671 58.106 1.00 53.01 168 ARG A N 1
ATOM 1178 C CA . ARG A 1 167 ? 6.998 1.780 57.218 1.00 51.89 168 ARG A CA 1
ATOM 1179 C C . ARG A 1 167 ? 6.790 3.059 58.048 1.00 50.98 168 ARG A C 1
ATOM 1180 O O . ARG A 1 167 ? 7.332 4.143 57.715 1.00 51.29 168 ARG A O 1
ATOM 1188 N N . GLU A 1 168 ? 6.070 2.910 59.162 1.00 51.29 169 GLU A N 1
ATOM 1189 C CA . GLU A 1 168 ? 5.803 4.024 60.072 1.00 50.63 169 GLU A CA 1
ATOM 1190 C C . GLU A 1 168 ? 7.105 4.607 60.635 1.00 50.75 169 GLU A C 1
ATOM 1191 O O . GLU A 1 168 ? 7.310 5.840 60.664 1.00 50.09 169 GLU A O 1
ATOM 1197 N N . LEU A 1 169 ? 8.004 3.726 61.056 1.00 47.94 170 LEU A N 1
ATOM 1198 C CA . LEU A 1 169 ? 9.262 4.195 61.627 1.00 47.15 170 LEU A CA 1
ATOM 1199 C C . LEU A 1 169 ? 10.099 4.868 60.551 1.00 47.33 170 LEU A C 1
ATOM 1200 O O . LEU A 1 169 ? 10.674 5.926 60.799 1.00 45.50 170 LEU A O 1
ATOM 1205 N N . GLU A 1 170 ? 10.105 4.295 59.344 1.00 54.45 171 GLU A N 1
ATOM 1206 C CA . GLU A 1 170 ? 10.816 4.898 58.213 1.00 56.58 171 GLU A CA 1
ATOM 1207 C C . GLU A 1 170 ? 10.398 6.359 57.996 1.00 54.68 171 GLU A C 1
ATOM 1208 O O . GLU A 1 170 ? 11.255 7.242 57.860 1.00 55.04 171 GLU A O 1
ATOM 1214 N N . LEU A 1 171 ? 9.085 6.609 57.969 1.00 46.81 172 LEU A N 1
ATOM 1215 C CA . LEU A 1 171 ? 8.613 7.986 57.794 1.00 46.34 172 LEU A CA 1
ATOM 1216 C C . LEU A 1 171 ? 8.954 8.873 58.963 1.00 48.00 172 LEU A C 1
ATOM 1217 O O . LEU A 1 171 ? 9.409 9.998 58.775 1.00 48.20 172 LEU A O 1
ATOM 1222 N N . ALA A 1 172 ? 8.738 8.371 60.171 1.00 51.45 173 ALA A N 1
ATOM 1223 C CA . ALA A 1 172 ? 8.975 9.195 61.345 1.00 52.84 173 ALA A CA 1
ATOM 1224 C C . ALA A 1 172 ? 10.453 9.584 61.451 1.00 56.99 173 ALA A C 1
ATOM 1225 O O . ALA A 1 172 ? 10.774 10.695 61.882 1.00 56.61 173 ALA A O 1
ATOM 1227 N N . GLU A 1 173 ? 11.352 8.688 61.048 1.00 66.19 174 GLU A N 1
ATOM 1228 C CA . GLU A 1 173 ? 12.796 8.919 61.238 1.00 70.53 174 GLU A CA 1
ATOM 1229 C C . GLU A 1 173 ? 13.478 9.741 60.133 1.00 73.88 174 GLU A C 1
ATOM 1230 O O . GLU A 1 173 ? 14.605 10.206 60.317 1.00 76.24 174 GLU A O 1
ATOM 1236 N N . GLN A 1 174 ? 12.820 9.907 58.992 1.00 80.80 175 GLN A N 1
ATOM 1237 C CA . GLN A 1 174 ? 13.422 10.630 57.877 1.00 85.26 175 GLN A CA 1
ATOM 1238 C C . GLN A 1 174 ? 12.583 11.841 57.536 1.00 83.94 175 GLN A C 1
ATOM 1239 O O . GLN A 1 174 ? 12.520 12.280 56.387 1.00 86.21 175 GLN A O 1
ATOM 1245 N N . THR A 1 175 ? 11.915 12.366 58.546 1.00 67.43 176 THR A N 1
ATOM 1246 C CA . THR A 1 175 ? 11.186 13.598 58.379 1.00 65.29 176 THR A CA 1
ATOM 1247 C C . THR A 1 175 ? 11.715 14.642 59.381 1.00 63.93 176 THR A C 1
ATOM 1248 O O . THR A 1 175 ? 12.056 14.303 60.532 1.00 62.08 176 THR A O 1
ATOM 1252 N N . GLY A 1 176 ? 11.834 15.891 58.926 1.00 56.86 177 GLY A N 1
ATOM 1253 C CA . GLY A 1 176 ? 12.224 17.006 59.783 1.00 59.21 177 GLY A CA 1
ATOM 1254 C C . GLY A 1 176 ? 13.604 16.875 60.411 1.00 63.69 177 GLY A C 1
ATOM 1255 O O . GLY A 1 176 ? 14.488 16.252 59.827 1.00 65.77 177 GLY A O 1
ATOM 1256 N N . LYS A 1 177 ? 13.798 17.464 61.591 1.00 70.70 178 LYS A N 1
ATOM 1257 C CA . LYS A 1 177 ? 15.089 17.384 62.272 1.00 76.17 178 LYS A CA 1
ATOM 1258 C C . LYS A 1 177 ? 14.927 16.723 63.649 1.00 77.36 178 LYS A C 1
ATOM 1259 O O . LYS A 1 177 ? 13.869 16.835 64.277 1.00 73.49 178 LYS A O 1
ATOM 1265 N N . GLY A 1 178 ? 15.968 16.025 64.105 1.00 83.16 179 GLY A N 1
ATOM 1266 C CA . GLY A 1 178 ? 15.932 15.371 65.402 1.00 87.64 179 GLY A CA 1
ATOM 1267 C C . GLY A 1 178 ? 17.287 15.045 66.017 1.00 96.22 179 GLY A C 1
ATOM 1268 O O . GLY A 1 178 ? 17.686 13.877 66.055 1.00 97.00 179 GLY A O 1
ATOM 1269 N N . ALA A 1 179 ? 17.973 16.079 66.510 1.00 130.96 180 ALA A N 1
ATOM 1270 C CA . ALA A 1 179 ? 19.280 15.963 67.178 1.00 80.37 180 ALA A CA 1
ATOM 1271 C C . ALA A 1 179 ? 20.404 15.557 66.224 1.00 83.81 180 ALA A C 1
ATOM 1272 O O . ALA A 1 179 ? 21.101 14.566 66.453 1.00 86.57 180 ALA A O 1
ATOM 1274 N N . ASP B 1 11 ? 33.081 -8.226 66.969 1.00 119.50 12 ASP B N 1
ATOM 1275 C CA . ASP B 1 11 ? 33.918 -7.471 67.896 1.00 115.37 12 ASP B CA 1
ATOM 1276 C C . ASP B 1 11 ? 33.124 -6.400 68.643 1.00 106.99 12 ASP B C 1
ATOM 1277 O O . ASP B 1 11 ? 31.996 -6.636 69.080 1.00 105.37 12 ASP B O 1
ATOM 1282 N N . LEU B 1 12 ? 33.712 -5.220 68.791 1.00 88.19 13 LEU B N 1
ATOM 1283 C CA . LEU B 1 12 ? 33.057 -4.144 69.526 1.00 80.14 13 LEU B CA 1
ATOM 1284 C C . LEU B 1 12 ? 32.070 -3.340 68.684 1.00 76.62 13 LEU B C 1
ATOM 1285 O O . LEU B 1 12 ? 32.240 -3.199 67.465 1.00 79.74 13 LEU B O 1
ATOM 1290 N N . PRO B 1 13 ? 31.033 -2.804 69.343 1.00 64.05 14 PRO B N 1
ATOM 1291 C CA . PRO B 1 13 ? 30.013 -1.984 68.684 1.00 62.44 14 PRO B CA 1
ATOM 1292 C C . PRO B 1 13 ? 30.581 -0.627 68.299 1.00 60.72 14 PRO B C 1
ATOM 1293 O O . PRO B 1 13 ? 31.461 -0.100 68.981 1.00 59.11 14 PRO B O 1
ATOM 1297 N N . SER B 1 14 ? 30.052 -0.041 67.236 1.00 64.60 15 SER B N 1
ATOM 1298 C CA . SER B 1 14 ? 30.468 1.292 66.842 1.00 63.09 15 SER B CA 1
ATOM 1299 C C . SER B 1 14 ? 29.874 2.297 67.817 1.00 60.79 15 SER B C 1
ATOM 1300 O O . SER B 1 14 ? 28.941 1.991 68.573 1.00 58.20 15 SER B O 1
ATOM 1303 N N . GLN B 1 15 ? 30.415 3.506 67.781 1.00 66.01 16 GLN B N 1
ATOM 1304 C CA . GLN B 1 15 ? 29.902 4.594 68.579 1.00 63.38 16 GLN B CA 1
ATOM 1305 C C . GLN B 1 15 ? 28.393 4.728 68.328 1.00 63.63 16 GLN B C 1
ATOM 1306 O O . GLN B 1 15 ? 27.606 4.842 69.274 1.00 61.88 16 GLN B O 1
ATOM 1312 N N . LYS B 1 16 ? 28.007 4.639 67.057 1.00 66.66 17 LYS B N 1
ATOM 1313 C CA . LYS B 1 16 ? 26.611 4.738 66.630 1.00 68.50 17 LYS B CA 1
ATOM 1314 C C . LYS B 1 16 ? 25.734 3.621 67.203 1.00 67.71 17 LYS B C 1
ATOM 1315 O O . LYS B 1 16 ? 24.576 3.850 67.573 1.00 68.04 17 LYS B O 1
ATOM 1321 N N . GLN B 1 17 ? 26.292 2.424 67.310 1.00 65.86 18 GLN B N 1
ATOM 1322 C CA . GLN B 1 17 ? 25.540 1.300 67.835 1.00 66.29 18 GLN B CA 1
ATOM 1323 C C . GLN B 1 17 ? 25.300 1.510 69.329 1.00 61.94 18 GLN B C 1
ATOM 1324 O O . GLN B 1 17 ? 24.199 1.299 69.819 1.00 61.85 18 GLN B O 1
ATOM 1330 N N . VAL B 1 18 ? 26.336 1.932 70.044 1.00 57.85 19 VAL B N 1
ATOM 1331 C CA . VAL B 1 18 ? 26.218 2.190 71.475 1.00 53.84 19 VAL B CA 1
ATOM 1332 C C . VAL B 1 18 ? 25.192 3.278 71.737 1.00 52.83 19 VAL B C 1
ATOM 1333 O O . VAL B 1 18 ? 24.352 3.150 72.632 1.00 51.93 19 VAL B O 1
ATOM 1337 N N . ILE B 1 19 ? 25.264 4.348 70.953 1.00 53.26 20 ILE B N 1
ATOM 1338 C CA . ILE B 1 19 ? 24.296 5.430 71.073 1.00 54.70 20 ILE B CA 1
ATOM 1339 C C . ILE B 1 19 ? 22.871 4.932 70.842 1.00 57.83 20 ILE B C 1
ATOM 1340 O O . ILE B 1 19 ? 21.983 5.233 71.635 1.00 59.17 20 ILE B O 1
ATOM 1345 N N . GLU B 1 20 ? 22.646 4.156 69.780 1.00 61.53 21 GLU B N 1
ATOM 1346 C CA . GLU B 1 20 ? 21.300 3.629 69.528 1.00 63.90 21 GLU B CA 1
ATOM 1347 C C . GLU B 1 20 ? 20.841 2.695 70.641 1.00 61.12 21 GLU B C 1
ATOM 1348 O O . GLU B 1 20 ? 19.669 2.654 70.993 1.00 62.08 21 GLU B O 1
ATOM 1354 N N . LEU B 1 21 ? 21.781 1.952 71.201 1.00 57.43 22 LEU B N 1
ATOM 1355 C CA . LEU B 1 21 ? 21.490 1.018 72.280 1.00 55.35 22 LEU B CA 1
ATOM 1356 C C . LEU B 1 21 ? 21.049 1.720 73.550 1.00 54.16 22 LEU B C 1
ATOM 1357 O O . LEU B 1 21 ? 20.123 1.259 74.210 1.00 54.94 22 LEU B O 1
ATOM 1362 N N . LEU B 1 22 ? 21.712 2.835 73.876 1.00 52.97 23 LEU B N 1
ATOM 1363 C CA . LEU B 1 22 ? 21.594 3.461 75.199 1.00 51.22 23 LEU B CA 1
ATOM 1364 C C . LEU B 1 22 ? 20.709 4.702 75.266 1.00 53.07 23 LEU B C 1
ATOM 1365 O O . LEU B 1 22 ? 20.225 5.053 76.342 1.00 53.29 23 LEU B O 1
ATOM 1370 N N . ASP B 1 23 ? 20.553 5.398 74.142 1.00 54.82 24 ASP B N 1
ATOM 1371 C CA . ASP B 1 23 ? 19.951 6.726 74.157 1.00 57.14 24 ASP B CA 1
ATOM 1372 C C . ASP B 1 23 ? 18.533 6.752 74.716 1.00 58.65 24 ASP B C 1
ATOM 1373 O O . ASP B 1 23 ? 18.225 7.595 75.565 1.00 58.94 24 ASP B O 1
ATOM 1378 N N . GLY B 1 24 ? 17.676 5.850 74.234 1.00 57.45 25 GLY B N 1
ATOM 1379 C CA . GLY B 1 24 ? 16.286 5.820 74.668 1.00 59.86 25 GLY B CA 1
ATOM 1380 C C . GLY B 1 24 ? 16.165 5.585 76.166 1.00 58.79 25 GLY B C 1
ATOM 1381 O O . GLY B 1 24 ? 15.360 6.245 76.854 1.00 59.66 25 GLY B O 1
ATOM 1382 N N . GLU B 1 25 ? 16.963 4.642 76.669 1.00 58.68 26 GLU B N 1
ATOM 1383 C CA . GLU B 1 25 ? 16.962 4.319 78.088 1.00 58.96 26 GLU B CA 1
ATOM 1384 C C . GLU B 1 25 ? 17.510 5.453 78.944 1.00 55.84 26 GLU B C 1
ATOM 1385 O O . GLU B 1 25 ? 16.950 5.778 79.993 1.00 57.11 26 GLU B O 1
ATOM 1391 N N . PHE B 1 26 ? 18.615 6.048 78.515 1.00 51.52 27 PHE B N 1
ATOM 1392 C CA . PHE B 1 26 ? 19.134 7.203 79.226 1.00 49.42 27 PHE B CA 1
ATOM 1393 C C . PHE B 1 26 ? 18.056 8.295 79.291 1.00 51.02 27 PHE B C 1
ATOM 1394 O O . PHE B 1 26 ? 17.782 8.859 80.355 1.00 51.66 27 PHE B O 1
ATOM 1402 N N . ALA B 1 27 ? 17.404 8.533 78.161 1.00 47.08 28 ALA B N 1
ATOM 1403 C CA . ALA B 1 27 ? 16.374 9.541 78.070 1.00 49.94 28 ALA B CA 1
ATOM 1404 C C . ALA B 1 27 ? 15.250 9.235 79.055 1.00 51.51 28 ALA B C 1
ATOM 1405 O O . ALA B 1 27 ? 14.709 10.148 79.677 1.00 54.14 28 ALA B O 1
ATOM 1407 N N . ARG B 1 28 ? 14.878 7.964 79.185 1.00 52.37 29 ARG B N 1
ATOM 1408 C CA . ARG B 1 28 ? 13.851 7.629 80.151 1.00 56.69 29 ARG B CA 1
ATOM 1409 C C . ARG B 1 28 ? 14.365 7.810 81.577 1.00 55.09 29 ARG B C 1
ATOM 1410 O O . ARG B 1 28 ? 13.590 8.130 82.476 1.00 55.46 29 ARG B O 1
ATOM 1418 N N . ALA B 1 29 ? 15.672 7.665 81.785 1.00 55.83 30 ALA B N 1
ATOM 1419 C CA . ALA B 1 29 ? 16.211 7.865 83.121 1.00 57.34 30 ALA B CA 1
ATOM 1420 C C . ALA B 1 29 ? 16.455 9.353 83.422 1.00 61.17 30 ALA B C 1
ATOM 1421 O O . ALA B 1 29 ? 16.878 9.704 84.526 1.00 63.25 30 ALA B O 1
ATOM 1423 N N . GLY B 1 30 ? 16.181 10.221 82.449 1.00 60.51 31 GLY B N 1
ATOM 1424 C CA . GLY B 1 30 ? 16.300 11.662 82.642 1.00 63.58 31 GLY B CA 1
ATOM 1425 C C . GLY B 1 30 ? 17.654 12.249 82.273 1.00 63.42 31 GLY B C 1
ATOM 1426 O O . GLY B 1 30 ? 17.968 13.372 82.668 1.00 65.98 31 GLY B O 1
ATOM 1427 N N . TYR B 1 31 ? 18.455 11.498 81.518 1.00 59.32 32 TYR B N 1
ATOM 1428 C CA . TYR B 1 31 ? 19.787 11.966 81.144 1.00 57.66 32 TYR B CA 1
ATOM 1429 C C . TYR B 1 31 ? 20.028 11.949 79.631 1.00 58.16 32 TYR B C 1
ATOM 1430 O O . TYR B 1 31 ? 19.533 11.071 78.915 1.00 57.56 32 TYR B O 1
ATOM 1439 N N . GLU B 1 32 ? 20.812 12.913 79.156 1.00 63.14 33 GLU B N 1
ATOM 1440 C CA . GLU B 1 32 ? 21.147 12.992 77.741 1.00 65.40 33 GLU B CA 1
ATOM 1441 C C . GLU B 1 32 ? 22.507 12.344 77.529 1.00 62.11 33 GLU B C 1
ATOM 1442 O O . GLU B 1 32 ? 23.317 12.296 78.452 1.00 62.12 33 GLU B O 1
ATOM 1448 N N . ILE B 1 33 ? 22.723 11.759 76.356 1.00 53.91 34 ILE B N 1
ATOM 1449 C CA . ILE B 1 33 ? 24.058 11.295 75.994 1.00 51.97 34 ILE B CA 1
ATOM 1450 C C . ILE B 1 33 ? 24.720 12.331 75.083 1.00 55.48 34 ILE B C 1
ATOM 1451 O O . ILE B 1 33 ? 24.225 12.636 74.014 1.00 56.84 34 ILE B O 1
ATOM 1456 N N . ASP B 1 34 ? 25.846 12.876 75.516 1.00 69.56 35 ASP B N 1
ATOM 1457 C CA . ASP B 1 34 ? 26.523 13.943 74.784 1.00 73.66 35 ASP B CA 1
ATOM 1458 C C . ASP B 1 34 ? 27.514 13.375 73.777 1.00 70.62 35 ASP B C 1
ATOM 1459 O O . ASP B 1 34 ? 27.756 13.961 72.724 1.00 72.26 35 ASP B O 1
ATOM 1464 N N . ASP B 1 35 ? 28.124 12.250 74.138 1.00 59.28 36 ASP B N 1
ATOM 1465 C CA . ASP B 1 35 ? 29.173 11.670 73.316 1.00 57.10 36 ASP B CA 1
ATOM 1466 C C . ASP B 1 35 ? 29.427 10.240 73.776 1.00 53.87 36 ASP B C 1
ATOM 1467 O O . ASP B 1 35 ? 29.100 9.867 74.919 1.00 52.48 36 ASP B O 1
ATOM 1472 N N . VAL B 1 36 ? 30.009 9.443 72.886 1.00 50.43 37 VAL B N 1
ATOM 1473 C CA . VAL B 1 36 ? 30.380 8.075 73.201 1.00 49.05 37 VAL B CA 1
ATOM 1474 C C . VAL B 1 36 ? 31.707 7.857 72.514 1.00 51.32 37 VAL B C 1
ATOM 1475 O O . VAL B 1 36 ? 31.881 8.229 71.347 1.00 54.10 37 VAL B O 1
ATOM 1479 N N . VAL B 1 37 ? 32.655 7.285 73.244 1.00 51.82 38 VAL B N 1
ATOM 1480 C CA . VAL B 1 37 ? 33.952 7.001 72.674 1.00 54.41 38 VAL B CA 1
ATOM 1481 C C . VAL B 1 37 ? 34.124 5.502 72.869 1.00 55.16 38 VAL B C 1
ATOM 1482 O O . VAL B 1 37 ? 34.122 5.006 74.000 1.00 53.71 38 VAL B O 1
ATOM 1486 N N . VAL B 1 38 ? 34.213 4.769 71.765 1.00 56.45 39 VAL B N 1
ATOM 1487 C CA . VAL B 1 38 ? 34.538 3.361 71.860 1.00 55.38 39 VAL B CA 1
ATOM 1488 C C . VAL B 1 38 ? 36.005 3.253 71.487 1.00 55.24 39 VAL B C 1
ATOM 1489 O O . VAL B 1 38 ? 36.354 3.268 70.309 1.00 57.06 39 VAL B O 1
ATOM 1493 N N . ASN B 1 39 ? 36.867 3.148 72.490 1.00 53.45 40 ASN B N 1
ATOM 1494 C CA . ASN B 1 39 ? 38.308 3.121 72.217 1.00 56.45 40 ASN B CA 1
ATOM 1495 C C . ASN B 1 39 ? 38.794 1.680 72.185 1.00 59.99 40 ASN B C 1
ATOM 1496 O O . ASN B 1 39 ? 39.076 1.083 73.224 1.00 60.13 40 ASN B O 1
ATOM 1501 N N . ALA B 1 40 ? 38.910 1.137 70.978 1.00 64.58 41 ALA B N 1
ATOM 1502 C CA . ALA B 1 40 ? 39.324 -0.242 70.797 1.00 68.96 41 ALA B CA 1
ATOM 1503 C C . ALA B 1 40 ? 40.805 -0.278 70.482 1.00 74.84 41 ALA B C 1
ATOM 1504 O O . ALA B 1 40 ? 41.304 -1.238 69.888 1.00 79.60 41 ALA B O 1
ATOM 1506 N N . ALA B 1 41 ? 41.500 0.780 70.893 1.00 89.49 42 ALA B N 1
ATOM 1507 C CA . ALA B 1 41 ? 42.939 0.888 70.685 1.00 94.57 42 ALA B CA 1
ATOM 1508 C C . ALA B 1 41 ? 43.666 0.677 72.009 1.00 94.81 42 ALA B C 1
ATOM 1509 O O . ALA B 1 41 ? 44.884 0.791 72.085 1.00 99.52 42 ALA B O 1
ATOM 1511 N N . THR B 1 42 ? 42.916 0.357 73.055 1.00 71.38 43 THR B N 1
ATOM 1512 C CA . THR B 1 42 ? 43.540 -0.035 74.312 1.00 72.18 43 THR B CA 1
ATOM 1513 C C . THR B 1 42 ? 43.215 -1.500 74.631 1.00 75.78 43 THR B C 1
ATOM 1514 O O . THR B 1 42 ? 42.271 -2.076 74.067 1.00 75.25 43 THR B O 1
ATOM 1518 N N . ARG B 1 43 ? 44.017 -2.098 75.513 1.00 89.03 44 ARG B N 1
ATOM 1519 C CA . ARG B 1 43 ? 43.752 -3.426 76.071 1.00 90.93 44 ARG B CA 1
ATOM 1520 C C . ARG B 1 43 ? 43.574 -3.278 77.589 1.00 88.85 44 ARG B C 1
ATOM 1521 O O . ARG B 1 43 ? 44.534 -3.018 78.310 1.00 91.17 44 ARG B O 1
ATOM 1529 N N . PRO B 1 44 ? 42.336 -3.417 78.077 1.00 81.85 45 PRO B N 1
ATOM 1530 C CA . PRO B 1 44 ? 41.184 -3.711 77.225 1.00 79.37 45 PRO B CA 1
ATOM 1531 C C . PRO B 1 44 ? 40.582 -2.445 76.624 1.00 74.36 45 PRO B C 1
ATOM 1532 O O . PRO B 1 44 ? 40.946 -1.327 76.999 1.00 71.48 45 PRO B O 1
ATOM 1536 N N . ALA B 1 45 ? 39.661 -2.638 75.689 1.00 75.65 46 ALA B N 1
ATOM 1537 C CA . ALA B 1 45 ? 38.959 -1.528 75.065 1.00 72.46 46 ALA B CA 1
ATOM 1538 C C . ALA B 1 45 ? 38.267 -0.725 76.140 1.00 68.97 46 ALA B C 1
ATOM 1539 O O . ALA B 1 45 ? 37.805 -1.283 77.137 1.00 68.13 46 ALA B O 1
ATOM 1541 N N . ARG B 1 46 ? 38.173 0.582 75.944 1.00 71.62 47 ARG B N 1
ATOM 1542 C CA . ARG B 1 46 ? 37.442 1.382 76.906 1.00 69.02 47 ARG B CA 1
ATOM 1543 C C . ARG B 1 46 ? 36.278 2.057 76.223 1.00 63.15 47 ARG B C 1
ATOM 1544 O O . ARG B 1 46 ? 36.455 2.729 75.212 1.00 63.66 47 ARG B O 1
ATOM 1552 N N . ILE B 1 47 ? 35.082 1.847 76.763 1.00 52.32 48 ILE B N 1
ATOM 1553 C CA . ILE B 1 47 ? 33.918 2.534 76.276 1.00 48.67 48 ILE B CA 1
ATOM 1554 C C . ILE B 1 47 ? 33.531 3.611 77.272 1.00 46.91 48 ILE B C 1
ATOM 1555 O O . ILE B 1 47 ? 33.247 3.312 78.431 1.00 46.07 48 ILE B O 1
ATOM 1560 N N . THR B 1 48 ? 33.496 4.854 76.813 1.00 49.71 49 THR B N 1
ATOM 1561 C CA . THR B 1 48 ? 33.180 5.991 77.658 1.00 51.06 49 THR B CA 1
ATOM 1562 C C . THR B 1 48 ? 31.872 6.628 77.209 1.00 50.23 49 THR B C 1
ATOM 1563 O O . THR B 1 48 ? 31.738 6.994 76.048 1.00 51.00 49 THR B O 1
ATOM 1567 N N . ILE B 1 49 ? 30.914 6.761 78.124 1.00 49.20 50 ILE B N 1
ATOM 1568 C CA . ILE B 1 49 ? 29.656 7.442 77.838 1.00 48.39 50 ILE B CA 1
ATOM 1569 C C . ILE B 1 49 ? 29.687 8.816 78.512 1.00 50.04 50 ILE B C 1
ATOM 1570 O O . ILE B 1 49 ? 29.864 8.916 79.719 1.00 50.71 50 ILE B O 1
ATOM 1575 N N . VAL B 1 50 ? 29.534 9.879 77.736 1.00 50.82 51 VAL B N 1
ATOM 1576 C CA . VAL B 1 50 ? 29.517 11.208 78.319 1.00 50.90 51 VAL B CA 1
ATOM 1577 C C . VAL B 1 50 ? 28.059 11.624 78.399 1.00 52.14 51 VAL B C 1
ATOM 1578 O O . VAL B 1 50 ? 27.385 11.791 77.380 1.00 52.31 51 VAL B O 1
ATOM 1582 N N . ALA B 1 51 ? 27.565 11.766 79.626 1.00 54.50 52 ALA B N 1
ATOM 1583 C CA . ALA B 1 51 ? 26.154 12.040 79.850 1.00 55.84 52 ALA B CA 1
ATOM 1584 C C . ALA B 1 51 ? 25.985 13.292 80.692 1.00 59.29 52 ALA B C 1
ATOM 1585 O O . ALA B 1 51 ? 26.895 13.694 81.429 1.00 60.97 52 ALA B O 1
ATOM 1587 N N . ASP B 1 52 ? 24.797 13.869 80.621 1.00 59.43 53 ASP B N 1
ATOM 1588 C CA . ASP B 1 52 ? 24.486 15.070 81.374 1.00 63.06 53 ASP B CA 1
ATOM 1589 C C . ASP B 1 52 ? 22.987 15.125 81.627 1.00 65.63 53 ASP B C 1
ATOM 1590 O O . ASP B 1 52 ? 22.204 14.495 80.914 1.00 65.31 53 ASP B O 1
ATOM 1595 N N . GLY B 1 53 ? 22.595 15.875 82.650 1.00 70.33 54 GLY B N 1
ATOM 1596 C CA . GLY B 1 53 ? 21.195 16.068 82.958 1.00 72.29 54 GLY B CA 1
ATOM 1597 C C . GLY B 1 53 ? 20.935 17.534 83.208 1.00 76.96 54 GLY B C 1
ATOM 1598 O O . GLY B 1 53 ? 21.873 18.323 83.302 1.00 77.66 54 GLY B O 1
ATOM 1599 N N . ASP B 1 54 ? 19.660 17.895 83.324 1.00 76.69 55 ASP B N 1
ATOM 1600 C CA . ASP B 1 54 ? 19.273 19.269 83.601 1.00 82.86 55 ASP B CA 1
ATOM 1601 C C . ASP B 1 54 ? 19.934 19.805 84.872 1.00 84.72 55 ASP B C 1
ATOM 1602 O O . ASP B 1 54 ? 20.103 21.016 85.035 1.00 88.02 55 ASP B O 1
ATOM 1607 N N . LYS B 1 55 ? 20.299 18.894 85.769 1.00 93.77 56 LYS B N 1
ATOM 1608 C CA . LYS B 1 55 ? 20.955 19.258 87.015 1.00 95.92 56 LYS B CA 1
ATOM 1609 C C . LYS B 1 55 ? 22.275 18.493 87.168 1.00 91.53 56 LYS B C 1
ATOM 1610 O O . LYS B 1 55 ? 22.617 18.043 88.258 1.00 92.32 56 LYS B O 1
ATOM 1616 N N . GLY B 1 56 ? 22.996 18.325 86.060 1.00 76.43 57 GLY B N 1
ATOM 1617 C CA . GLY B 1 56 ? 24.289 17.660 86.066 1.00 72.16 57 GLY B CA 1
ATOM 1618 C C . GLY B 1 56 ? 24.207 16.193 86.445 1.00 68.22 57 GLY B C 1
ATOM 1619 O O . GLY B 1 56 ? 23.114 15.628 86.522 1.00 68.13 57 GLY B O 1
ATOM 1620 N N . LEU B 1 57 ? 25.370 15.587 86.683 1.00 70.19 58 LEU B N 1
ATOM 1621 C CA . LEU B 1 57 ? 25.495 14.203 87.136 1.00 66.50 58 LEU B CA 1
ATOM 1622 C C . LEU B 1 57 ? 26.200 14.128 88.468 1.00 66.66 58 LEU B C 1
ATOM 1623 O O . LEU B 1 57 ? 27.417 14.319 88.523 1.00 67.05 58 LEU B O 1
ATOM 1628 N N . ASP B 1 58 ? 25.474 13.802 89.531 1.00 65.38 59 ASP B N 1
ATOM 1629 C CA . ASP B 1 58 ? 26.130 13.503 90.797 1.00 65.44 59 ASP B CA 1
ATOM 1630 C C . ASP B 1 58 ? 26.538 12.028 90.818 1.00 61.46 59 ASP B C 1
ATOM 1631 O O . ASP B 1 58 ? 26.243 11.279 89.875 1.00 58.35 59 ASP B O 1
ATOM 1636 N N . LEU B 1 59 ? 27.197 11.608 91.892 1.00 62.77 60 LEU B N 1
ATOM 1637 C CA . LEU B 1 59 ? 27.725 10.252 91.965 1.00 60.58 60 LEU B CA 1
ATOM 1638 C C . LEU B 1 59 ? 26.633 9.200 91.882 1.00 58.99 60 LEU B C 1
ATOM 1639 O O . LEU B 1 59 ? 26.854 8.096 91.345 1.00 57.05 60 LEU B O 1
ATOM 1644 N N . ASP B 1 60 ? 25.462 9.541 92.414 1.00 60.62 61 ASP B N 1
ATOM 1645 C CA . ASP B 1 60 ? 24.331 8.634 92.377 1.00 59.54 61 ASP B CA 1
ATOM 1646 C C . ASP B 1 60 ? 24.001 8.345 90.927 1.00 54.87 61 ASP B C 1
ATOM 1647 O O . ASP B 1 60 ? 23.838 7.184 90.531 1.00 52.63 61 ASP B O 1
ATOM 1652 N N . ALA B 1 61 ? 23.947 9.405 90.126 1.00 53.86 62 ALA B N 1
ATOM 1653 C CA . ALA B 1 61 ? 23.551 9.276 88.728 1.00 51.76 62 ALA B CA 1
ATOM 1654 C C . ALA B 1 61 ? 24.627 8.556 87.922 1.00 50.29 62 ALA B C 1
ATOM 1655 O O . ALA B 1 61 ? 24.325 7.724 87.065 1.00 50.50 62 ALA B O 1
ATOM 1657 N N . VAL B 1 62 ? 25.888 8.871 88.199 1.00 48.90 63 VAL B N 1
ATOM 1658 C CA . VAL B 1 62 ? 26.989 8.173 87.536 1.00 47.22 63 VAL B CA 1
ATOM 1659 C C . VAL B 1 62 ? 26.905 6.668 87.783 1.00 47.70 63 VAL B C 1
ATOM 1660 O O . VAL B 1 62 ? 27.116 5.862 86.850 1.00 46.33 63 VAL B O 1
ATOM 1664 N N . ALA B 1 63 ? 26.596 6.283 89.028 1.00 51.34 64 ALA B N 1
ATOM 1665 C CA . ALA B 1 63 ? 26.476 4.864 89.352 1.00 50.49 64 ALA B CA 1
ATOM 1666 C C . ALA B 1 63 ? 25.258 4.224 88.670 1.00 49.60 64 ALA B C 1
ATOM 1667 O O . ALA B 1 63 ? 25.333 3.108 88.139 1.00 49.82 64 ALA B O 1
ATOM 1669 N N . MET B 1 64 ? 24.138 4.932 88.689 1.00 47.31 65 MET B N 1
ATOM 1670 C CA . MET B 1 64 ? 22.906 4.400 88.113 1.00 46.60 65 MET B CA 1
ATOM 1671 C C . MET B 1 64 ? 23.055 4.183 86.601 1.00 45.85 65 MET B C 1
ATOM 1672 O O . MET B 1 64 ? 22.670 3.135 86.066 1.00 46.41 65 MET B O 1
ATOM 1677 N N . LEU B 1 65 ? 23.630 5.164 85.919 1.00 44.73 66 LEU B N 1
ATOM 1678 C CA . LEU B 1 65 ? 23.773 5.074 84.483 1.00 43.58 66 LEU B CA 1
ATOM 1679 C C . LEU B 1 65 ? 24.817 4.058 84.136 1.00 43.65 66 LEU B C 1
ATOM 1680 O O . LEU B 1 65 ? 24.749 3.432 83.082 1.00 44.68 66 LEU B O 1
ATOM 1685 N N . SER B 1 66 ? 25.803 3.889 85.009 1.00 40.41 67 SER B N 1
ATOM 1686 C CA . SER B 1 66 ? 26.779 2.859 84.747 1.00 39.14 67 SER B CA 1
ATOM 1687 C C . SER B 1 66 ? 26.112 1.501 84.827 1.00 41.07 67 SER B C 1
ATOM 1688 O O . SER B 1 66 ? 26.451 0.584 84.044 1.00 40.87 67 SER B O 1
ATOM 1691 N N . ARG B 1 67 ? 25.186 1.346 85.777 1.00 44.62 68 ARG B N 1
ATOM 1692 C CA . ARG B 1 67 ? 24.501 0.065 85.938 1.00 44.51 68 ARG B CA 1
ATOM 1693 C C . ARG B 1 67 ? 23.674 -0.229 84.697 1.00 46.62 68 ARG B C 1
ATOM 1694 O O . ARG B 1 67 ? 23.721 -1.346 84.147 1.00 48.84 68 ARG B O 1
ATOM 1702 N N . LEU B 1 68 ? 22.911 0.787 84.285 1.00 46.70 69 LEU B N 1
ATOM 1703 C CA . LEU B 1 68 ? 22.007 0.744 83.117 1.00 45.56 69 LEU B CA 1
ATOM 1704 C C . LEU B 1 68 ? 22.770 0.384 81.847 1.00 44.71 69 LEU B C 1
ATOM 1705 O O . LEU B 1 68 ? 22.459 -0.601 81.173 1.00 45.39 69 LEU B O 1
ATOM 1710 N N . ALA B 1 69 ? 23.802 1.180 81.563 1.00 45.31 70 ALA B N 1
ATOM 1711 C CA . ALA B 1 69 ? 24.621 1.022 80.368 1.00 45.06 70 ALA B CA 1
ATOM 1712 C C . ALA B 1 69 ? 25.297 -0.319 80.333 1.00 45.68 70 ALA B C 1
ATOM 1713 O O . ALA B 1 69 ? 25.305 -0.955 79.283 1.00 45.77 70 ALA B O 1
ATOM 1715 N N . SER B 1 70 ? 25.880 -0.748 81.458 1.00 46.59 71 SER B N 1
ATOM 1716 C CA . SER B 1 70 ? 26.574 -2.032 81.479 1.00 48.65 71 SER B CA 1
ATOM 1717 C C . SER B 1 70 ? 25.612 -3.207 81.247 1.00 50.35 71 SER B C 1
ATOM 1718 O O . SER B 1 70 ? 25.971 -4.178 80.553 1.00 50.63 71 SER B O 1
ATOM 1721 N N . GLY B 1 71 ? 24.402 -3.134 81.814 1.00 51.96 72 GLY B N 1
ATOM 1722 C CA . GLY B 1 71 ? 23.409 -4.163 81.530 1.00 53.85 72 GLY B CA 1
ATOM 1723 C C . GLY B 1 71 ? 23.036 -4.230 80.049 1.00 55.51 72 GLY B C 1
ATOM 1724 O O . GLY B 1 71 ? 22.987 -5.320 79.396 1.00 59.27 72 GLY B O 1
ATOM 1725 N N . LEU B 1 72 ? 22.786 -3.047 79.491 1.00 49.46 73 LEU B N 1
ATOM 1726 C CA . LEU B 1 72 ? 22.380 -2.998 78.094 1.00 50.09 73 LEU B CA 1
ATOM 1727 C C . LEU B 1 72 ? 23.507 -3.481 77.187 1.00 50.13 73 LEU B C 1
ATOM 1728 O O . LEU B 1 72 ? 23.257 -4.202 76.224 1.00 51.59 73 LEU B O 1
ATOM 1733 N N . LEU B 1 73 ? 24.749 -3.153 77.541 1.00 50.90 74 LEU B N 1
ATOM 1734 C CA . LEU B 1 73 ? 25.889 -3.536 76.712 1.00 53.07 74 LEU B CA 1
ATOM 1735 C C . LEU B 1 73 ? 26.075 -5.037 76.821 1.00 56.72 74 LEU B C 1
ATOM 1736 O O . LEU B 1 73 ? 26.505 -5.704 75.875 1.00 58.85 74 LEU B O 1
ATOM 1741 N N . ASP B 1 74 ? 25.685 -5.586 77.963 1.00 57.41 75 ASP B N 1
ATOM 1742 C CA . ASP B 1 74 ? 25.718 -7.023 78.102 1.00 60.70 75 ASP B CA 1
ATOM 1743 C C . ASP B 1 74 ? 24.727 -7.707 77.183 1.00 62.90 75 ASP B C 1
ATOM 1744 O O . ASP B 1 74 ? 24.929 -8.874 76.836 1.00 65.40 75 ASP B O 1
ATOM 1749 N N . THR B 1 75 ? 23.662 -7.015 76.774 1.00 60.01 76 THR B N 1
ATOM 1750 C CA . THR B 1 75 ? 22.784 -7.672 75.775 1.00 63.94 76 THR B CA 1
ATOM 1751 C C . THR B 1 75 ? 23.408 -7.798 74.365 1.00 67.47 76 THR B C 1
ATOM 1752 O O . THR B 1 75 ? 22.824 -8.421 73.486 1.00 69.94 76 THR B O 1
ATOM 1756 N N . VAL B 1 76 ? 24.577 -7.199 74.149 1.00 68.38 77 VAL B N 1
ATOM 1757 C CA . VAL B 1 76 ? 25.187 -7.160 72.815 1.00 73.03 77 VAL B CA 1
ATOM 1758 C C . VAL B 1 76 ? 26.340 -8.151 72.700 1.00 78.87 77 VAL B C 1
ATOM 1759 O O . VAL B 1 76 ? 27.133 -8.300 73.639 1.00 76.90 77 VAL B O 1
ATOM 1763 N N . ASP B 1 77 ? 26.446 -8.809 71.545 1.00 102.07 78 ASP B N 1
ATOM 1764 C CA . ASP B 1 77 ? 27.565 -9.700 71.285 1.00 109.26 78 ASP B CA 1
ATOM 1765 C C . ASP B 1 77 ? 28.810 -8.870 70.971 1.00 110.58 78 ASP B C 1
ATOM 1766 O O . ASP B 1 77 ? 28.959 -8.340 69.870 1.00 112.36 78 ASP B O 1
ATOM 1771 N N . THR B 1 78 ? 29.673 -8.726 71.970 1.00 101.22 79 THR B N 1
ATOM 1772 C CA . THR B 1 78 ? 30.964 -8.077 71.807 1.00 101.56 79 THR B CA 1
ATOM 1773 C C . THR B 1 78 ? 31.959 -9.210 71.575 1.00 107.27 79 THR B C 1
ATOM 1774 O O . THR B 1 78 ? 33.079 -9.007 71.099 1.00 109.13 79 THR B O 1
ATOM 1778 N N . GLY B 1 79 ? 31.524 -10.415 71.929 1.00 115.15 80 GLY B N 1
ATOM 1779 C CA . GLY B 1 79 ? 32.312 -11.608 71.718 1.00 121.24 80 GLY B CA 1
ATOM 1780 C C . GLY B 1 79 ? 33.262 -11.869 72.860 1.00 121.34 80 GLY B C 1
ATOM 1781 O O . GLY B 1 79 ? 32.875 -11.838 74.029 1.00 118.79 80 GLY B O 1
ATOM 1782 N N . ASP B 1 80 ? 34.518 -12.115 72.502 1.00 129.89 81 ASP B N 1
ATOM 1783 C CA . ASP B 1 80 ? 35.565 -12.427 73.462 1.00 129.36 81 ASP B CA 1
ATOM 1784 C C . ASP B 1 80 ? 36.363 -11.158 73.733 1.00 122.89 81 ASP B C 1
ATOM 1785 O O . ASP B 1 80 ? 37.253 -11.138 74.584 1.00 123.12 81 ASP B O 1
ATOM 1790 N N . THR B 1 81 ? 36.023 -10.090 73.021 1.00 109.66 82 THR B N 1
ATOM 1791 C CA . THR B 1 81 ? 36.746 -8.838 73.163 1.00 104.15 82 THR B CA 1
ATOM 1792 C C . THR B 1 81 ? 36.362 -8.175 74.490 1.00 96.28 82 THR B C 1
ATOM 1793 O O . THR B 1 81 ? 35.187 -7.843 74.711 1.00 93.36 82 THR B O 1
ATOM 1797 N N . PRO B 1 82 ? 37.363 -7.967 75.373 1.00 77.68 83 PRO B N 1
ATOM 1798 C CA . PRO B 1 82 ? 37.139 -7.394 76.707 1.00 71.68 83 PRO B CA 1
ATOM 1799 C C . PRO B 1 82 ? 37.121 -5.881 76.688 1.00 66.83 83 PRO B C 1
ATOM 1800 O O . PRO B 1 82 ? 37.963 -5.263 76.040 1.00 67.49 83 PRO B O 1
ATOM 1804 N N . TYR B 1 83 ? 36.146 -5.295 77.369 1.00 71.72 84 TYR B N 1
ATOM 1805 C CA . TYR B 1 83 ? 36.032 -3.847 77.448 1.00 68.84 84 TYR B CA 1
ATOM 1806 C C . TYR B 1 83 ? 35.769 -3.430 78.881 1.00 66.47 84 TYR B C 1
ATOM 1807 O O . TYR B 1 83 ? 35.349 -4.233 79.712 1.00 68.02 84 TYR B O 1
ATOM 1816 N N . VAL B 1 84 ? 36.029 -2.162 79.150 1.00 61.22 85 VAL B N 1
ATOM 1817 C CA . VAL B 1 84 ? 35.735 -1.543 80.426 1.00 58.24 85 VAL B CA 1
ATOM 1818 C C . VAL B 1 84 ? 34.832 -0.357 80.144 1.00 55.74 85 VAL B C 1
ATOM 1819 O O . VAL B 1 84 ? 34.996 0.339 79.140 1.00 55.28 85 VAL B O 1
ATOM 1823 N N . LEU B 1 85 ? 33.854 -0.142 81.005 1.00 55.85 86 LEU B N 1
ATOM 1824 C CA . LEU B 1 85 ? 32.905 0.925 80.784 1.00 56.04 86 LEU B CA 1
ATOM 1825 C C . LEU B 1 85 ? 33.159 2.089 81.730 1.00 57.30 86 LEU B C 1
ATOM 1826 O O . LEU B 1 85 ? 33.492 1.883 82.896 1.00 58.96 86 LEU B O 1
ATOM 1831 N N . GLU B 1 86 ? 32.995 3.308 81.230 1.00 58.77 87 GLU B N 1
ATOM 1832 C CA . GLU B 1 86 ? 33.016 4.470 82.094 1.00 60.05 87 GLU B CA 1
ATOM 1833 C C . GLU B 1 86 ? 31.919 5.473 81.706 1.00 58.21 87 GLU B C 1
ATOM 1834 O O . GLU B 1 86 ? 31.747 5.818 80.529 1.00 58.00 87 GLU B O 1
ATOM 1840 N N . VAL B 1 87 ? 31.181 5.955 82.697 1.00 50.93 88 VAL B N 1
ATOM 1841 C CA . VAL B 1 87 ? 30.237 7.024 82.443 1.00 50.00 88 VAL B CA 1
ATOM 1842 C C . VAL B 1 87 ? 30.724 8.286 83.134 1.00 52.04 88 VAL B C 1
ATOM 1843 O O . VAL B 1 87 ? 31.016 8.269 84.329 1.00 54.07 88 VAL B O 1
ATOM 1847 N N . THR B 1 88 ? 30.830 9.384 82.398 1.00 47.62 89 THR B N 1
ATOM 1848 C CA . THR B 1 88 ? 31.352 10.602 82.998 1.00 51.47 89 THR B CA 1
ATOM 1849 C C . THR B 1 88 ? 30.511 11.773 82.570 1.00 56.34 89 THR B C 1
ATOM 1850 O O . THR B 1 88 ? 29.720 11.639 81.646 1.00 54.53 89 THR B O 1
ATOM 1854 N N . SER B 1 89 ? 30.660 12.906 83.252 1.00 85.61 90 SER B N 1
ATOM 1855 C CA . SER B 1 89 ? 29.942 14.131 82.894 1.00 55.41 90 SER B CA 1
ATOM 1856 C C . SER B 1 89 ? 30.761 14.884 81.854 1.00 57.28 90 SER B C 1
ATOM 1857 O O . SER B 1 89 ? 31.984 14.649 81.735 1.00 62.74 90 SER B O 1
ATOM 1860 N N . PRO B 1 90 ? 30.118 15.792 81.101 1.00 80.30 91 PRO B N 1
ATOM 1861 C CA . PRO B 1 90 ? 30.920 16.564 80.149 1.00 76.53 91 PRO B CA 1
ATOM 1862 C C . PRO B 1 90 ? 31.837 17.456 80.965 1.00 77.06 91 PRO B C 1
ATOM 1863 O O . PRO B 1 90 ? 31.422 17.913 82.037 1.00 79.25 91 PRO B O 1
ATOM 1867 N N . GLY B 1 91 ? 33.066 17.680 80.516 1.00 88.33 92 GLY B N 1
ATOM 1868 C CA . GLY B 1 91 ? 33.985 18.464 81.322 1.00 87.72 92 GLY B CA 1
ATOM 1869 C C . GLY B 1 91 ? 33.584 19.925 81.334 1.00 83.64 92 GLY B C 1
ATOM 1870 O O . GLY B 1 91 ? 32.568 20.301 80.740 1.00 81.72 92 GLY B O 1
ATOM 1871 N N . VAL B 1 92 ? 34.377 20.756 82.001 1.00 83.53 93 VAL B N 1
ATOM 1872 C CA . VAL B 1 92 ? 34.238 22.196 81.824 1.00 79.73 93 VAL B CA 1
ATOM 1873 C C . VAL B 1 92 ? 35.535 22.763 81.244 1.00 78.27 93 VAL B C 1
ATOM 1874 O O . VAL B 1 92 ? 36.636 22.319 81.593 1.00 81.84 93 VAL B O 1
ATOM 1878 N N . ASP B 1 93 ? 35.413 23.712 80.330 1.00 75.12 94 ASP B N 1
ATOM 1879 C CA . ASP B 1 93 ? 36.598 24.392 79.810 1.00 74.09 94 ASP B CA 1
ATOM 1880 C C . ASP B 1 93 ? 36.366 25.912 79.891 1.00 70.04 94 ASP B C 1
ATOM 1881 O O . ASP B 1 93 ? 35.250 26.364 80.173 1.00 68.18 94 ASP B O 1
ATOM 1886 N N . ARG B 1 94 ? 37.422 26.679 79.637 1.00 65.30 95 ARG B N 1
ATOM 1887 C CA . ARG B 1 94 ? 37.431 28.121 79.860 1.00 62.64 95 ARG B CA 1
ATOM 1888 C C . ARG B 1 94 ? 36.253 28.907 79.244 1.00 55.89 95 ARG B C 1
ATOM 1889 O O . ARG B 1 94 ? 35.756 28.590 78.165 1.00 53.49 95 ARG B O 1
ATOM 1897 N N . PRO B 1 95 ? 35.814 29.958 79.946 1.00 49.74 96 PRO B N 1
ATOM 1898 C CA . PRO B 1 95 ? 34.984 30.994 79.320 1.00 45.90 96 PRO B CA 1
ATOM 1899 C C . PRO B 1 95 ? 35.894 31.907 78.488 1.00 43.84 96 PRO B C 1
ATOM 1900 O O . PRO B 1 95 ? 37.108 31.985 78.748 1.00 43.29 96 PRO B O 1
ATOM 1904 N N . LEU B 1 96 ? 35.346 32.602 77.500 1.00 44.01 97 LEU B N 1
ATOM 1905 C CA . LEU B 1 96 ? 36.204 33.493 76.716 1.00 44.14 97 LEU B CA 1
ATOM 1906 C C . LEU B 1 96 ? 35.808 34.946 76.934 1.00 44.30 97 LEU B C 1
ATOM 1907 O O . LEU B 1 96 ? 34.641 35.268 76.897 1.00 43.28 97 LEU B O 1
ATOM 1912 N N . THR B 1 97 ? 36.774 35.830 77.160 1.00 45.45 98 THR B N 1
ATOM 1913 C CA . THR B 1 97 ? 36.456 37.242 77.351 1.00 47.56 98 THR B CA 1
ATOM 1914 C C . THR B 1 97 ? 36.991 38.167 76.254 1.00 50.33 98 THR B C 1
ATOM 1915 O O . THR B 1 97 ? 36.203 38.833 75.581 1.00 51.53 98 THR B O 1
ATOM 1919 N N . THR B 1 98 ? 38.307 38.202 76.051 1.00 52.02 99 THR B N 1
ATOM 1920 C CA . THR B 1 98 ? 38.876 39.167 75.129 1.00 54.11 99 THR B CA 1
ATOM 1921 C C . THR B 1 98 ? 38.921 38.621 73.709 1.00 57.23 99 THR B C 1
ATOM 1922 O O . THR B 1 98 ? 38.780 37.420 73.479 1.00 57.01 99 THR B O 1
ATOM 1926 N N . GLU B 1 99 ? 39.126 39.522 72.756 1.00 63.50 100 GLU B N 1
ATOM 1927 C CA . GLU B 1 99 ? 39.243 39.164 71.355 1.00 64.00 100 GLU B CA 1
ATOM 1928 C C . GLU B 1 99 ? 40.394 38.176 71.171 1.00 62.14 100 GLU B C 1
ATOM 1929 O O . GLU B 1 99 ? 40.307 37.223 70.380 1.00 58.90 100 GLU B O 1
ATOM 1935 N N . LYS B 1 100 ? 41.446 38.380 71.953 1.00 64.65 101 LYS B N 1
ATOM 1936 C CA . LYS B 1 100 ? 42.609 37.501 71.956 1.00 66.55 101 LYS B CA 1
ATOM 1937 C C . LYS B 1 100 ? 42.229 36.074 72.365 1.00 65.45 101 LYS B C 1
ATOM 1938 O O . LYS B 1 100 ? 42.814 35.102 71.855 1.00 67.08 101 LYS B O 1
ATOM 1944 N N . HIS B 1 101 ? 41.260 35.950 73.279 1.00 54.86 102 HIS B N 1
ATOM 1945 C CA . HIS B 1 101 ? 40.820 34.647 73.762 1.00 49.15 102 HIS B CA 1
ATOM 1946 C C . HIS B 1 101 ? 40.134 33.912 72.638 1.00 48.17 102 HIS B C 1
ATOM 1947 O O . HIS B 1 101 ? 40.344 32.707 72.432 1.00 48.68 102 HIS B O 1
ATOM 1954 N N . PHE B 1 102 ? 39.250 34.619 71.948 1.00 49.63 103 PHE B N 1
ATOM 1955 C CA . PHE B 1 102 ? 38.581 34.035 70.803 1.00 48.41 103 PHE B CA 1
ATOM 1956 C C . PHE B 1 102 ? 39.607 33.568 69.789 1.00 50.96 103 PHE B C 1
ATOM 1957 O O . PHE B 1 102 ? 39.517 32.441 69.302 1.00 49.79 103 PHE B O 1
ATOM 1965 N N . ARG B 1 103 ? 40.603 34.413 69.511 1.00 56.55 104 ARG B N 1
ATOM 1966 C CA . ARG B 1 103 ? 41.628 34.035 68.547 1.00 58.80 104 ARG B CA 1
ATOM 1967 C C . ARG B 1 103 ? 42.290 32.727 68.985 1.00 59.36 104 ARG B C 1
ATOM 1968 O O . ARG B 1 103 ? 42.423 31.795 68.180 1.00 58.17 104 ARG B O 1
ATOM 1976 N N . ARG B 1 104 ? 42.649 32.628 70.266 1.00 66.98 105 ARG B N 1
ATOM 1977 C CA . ARG B 1 104 ? 43.334 31.429 70.724 1.00 70.11 105 ARG B CA 1
ATOM 1978 C C . ARG B 1 104 ? 42.417 30.200 70.728 1.00 66.41 105 ARG B C 1
ATOM 1979 O O . ARG B 1 104 ? 42.888 29.065 70.713 1.00 68.78 105 ARG B O 1
ATOM 1987 N N . ALA B 1 105 ? 41.107 30.419 70.760 1.00 50.91 106 ALA B N 1
ATOM 1988 C CA . ALA B 1 105 ? 40.191 29.307 70.828 1.00 47.16 106 ALA B CA 1
ATOM 1989 C C . ALA B 1 105 ? 39.733 28.918 69.427 1.00 45.11 106 ALA B C 1
ATOM 1990 O O . ALA B 1 105 ? 38.785 28.124 69.252 1.00 43.13 106 ALA B O 1
ATOM 1992 N N . ARG B 1 106 ? 40.413 29.445 68.411 1.00 43.20 107 ARG B N 1
ATOM 1993 C CA . ARG B 1 106 ? 40.051 29.019 67.068 1.00 43.21 107 ARG B CA 1
ATOM 1994 C C . ARG B 1 106 ? 40.097 27.495 66.897 1.00 45.23 107 ARG B C 1
ATOM 1995 O O . ARG B 1 106 ? 41.083 26.861 67.227 1.00 43.73 107 ARG B O 1
ATOM 2003 N N . GLY B 1 107 ? 38.996 26.911 66.413 1.00 39.59 108 GLY B N 1
ATOM 2004 C CA . GLY B 1 107 ? 38.997 25.488 66.166 1.00 39.48 108 GLY B CA 1
ATOM 2005 C C . GLY B 1 107 ? 38.445 24.718 67.345 1.00 38.70 108 GLY B C 1
ATOM 2006 O O . GLY B 1 107 ? 38.125 23.526 67.223 1.00 38.46 108 GLY B O 1
ATOM 2007 N N . ARG B 1 108 ? 38.380 25.370 68.502 1.00 38.71 109 ARG B N 1
ATOM 2008 C CA . ARG B 1 108 ? 37.683 24.791 69.662 1.00 43.71 109 ARG B CA 1
ATOM 2009 C C . ARG B 1 108 ? 36.170 24.926 69.465 1.00 42.01 109 ARG B C 1
ATOM 2010 O O . ARG B 1 108 ? 35.777 25.819 68.776 1.00 41.36 109 ARG B O 1
ATOM 2018 N N . LYS B 1 109 ? 35.369 24.032 70.055 1.00 46.68 110 LYS B N 1
ATOM 2019 C CA . LYS B 1 109 ? 33.901 24.088 70.051 1.00 49.11 110 LYS B CA 1
ATOM 2020 C C . LYS B 1 109 ? 33.386 24.980 71.213 1.00 47.25 110 LYS B C 1
ATOM 2021 O O . LYS B 1 109 ? 33.966 24.961 72.287 1.00 50.01 110 LYS B O 1
ATOM 2027 N N . ALA B 1 110 ? 32.352 25.793 70.992 1.00 38.99 111 ALA B N 1
ATOM 2028 C CA . ALA B 1 110 ? 31.894 26.739 72.030 1.00 40.29 111 ALA B CA 1
ATOM 2029 C C . ALA B 1 110 ? 30.376 26.929 72.082 1.00 40.99 111 ALA B C 1
ATOM 2030 O O . ALA B 1 110 ? 29.700 26.819 71.065 1.00 39.85 111 ALA B O 1
ATOM 2032 N N . GLU B 1 111 ? 29.868 27.260 73.269 1.00 47.79 112 GLU B N 1
ATOM 2033 C CA . GLU B 1 111 ? 28.464 27.648 73.440 1.00 52.08 112 GLU B CA 1
ATOM 2034 C C . GLU B 1 111 ? 28.425 29.172 73.605 1.00 51.64 112 GLU B C 1
ATOM 2035 O O . GLU B 1 111 ? 29.166 29.731 74.439 1.00 51.06 112 GLU B O 1
ATOM 2041 N N . LEU B 1 112 ? 27.631 29.847 72.773 1.00 47.31 113 LEU B N 1
ATOM 2042 C CA . LEU B 1 112 ? 27.600 31.309 72.774 1.00 47.49 113 LEU B CA 1
ATOM 2043 C C . LEU B 1 112 ? 26.233 31.830 73.182 1.00 48.73 113 LEU B C 1
ATOM 2044 O O . LEU B 1 112 ? 25.219 31.376 72.650 1.00 50.48 113 LEU B O 1
ATOM 2049 N N . SER B 1 113 ? 26.193 32.780 74.114 1.00 47.94 114 SER B N 1
ATOM 2050 C CA . SER B 1 113 ? 24.951 33.476 74.409 1.00 49.25 114 SER B CA 1
ATOM 2051 C C . SER B 1 113 ? 24.981 34.777 73.635 1.00 50.55 114 SER B C 1
ATOM 2052 O O . SER B 1 113 ? 25.998 35.483 73.628 1.00 48.58 114 SER B O 1
ATOM 2055 N N . LEU B 1 114 ? 23.874 35.096 72.966 1.00 53.15 115 LEU B N 1
ATOM 2056 C CA . LEU B 1 114 ? 23.809 36.348 72.229 1.00 55.27 115 LEU B CA 1
ATOM 2057 C C . LEU B 1 114 ? 22.977 37.409 72.948 1.00 58.56 115 LEU B C 1
ATOM 2058 O O . LEU B 1 114 ? 22.118 37.098 73.793 1.00 59.38 115 LEU B O 1
ATOM 2063 N N . ALA B 1 115 ? 23.239 38.665 72.595 1.00 59.73 116 ALA B N 1
ATOM 2064 C CA . ALA B 1 115 ? 22.617 39.804 73.245 1.00 61.70 116 ALA B CA 1
ATOM 2065 C C . ALA B 1 115 ? 21.107 39.802 73.071 1.00 65.54 116 ALA B C 1
ATOM 2066 O O . ALA B 1 115 ? 20.392 40.339 73.914 1.00 68.79 116 ALA B O 1
ATOM 2068 N N . ASP B 1 116 ? 20.611 39.180 72.003 1.00 70.71 117 ASP B N 1
ATOM 2069 C CA . ASP B 1 116 ? 19.167 39.187 71.761 1.00 74.33 117 ASP B CA 1
ATOM 2070 C C . ASP B 1 116 ? 18.446 38.107 72.562 1.00 73.11 117 ASP B C 1
ATOM 2071 O O . ASP B 1 116 ? 17.244 37.908 72.408 1.00 76.10 117 ASP B O 1
ATOM 2076 N N . GLY B 1 117 ? 19.192 37.386 73.388 1.00 62.68 118 GLY B N 1
ATOM 2077 C CA . GLY B 1 117 ? 18.601 36.375 74.244 1.00 61.03 118 GLY B CA 1
ATOM 2078 C C . GLY B 1 117 ? 18.708 34.983 73.658 1.00 58.80 118 GLY B C 1
ATOM 2079 O O . GLY B 1 117 ? 18.528 34.006 74.377 1.00 58.28 118 GLY B O 1
ATOM 2080 N N . SER B 1 118 ? 19.011 34.891 72.362 1.00 62.29 119 SER B N 1
ATOM 2081 C CA . SER B 1 118 ? 19.228 33.599 71.702 1.00 61.82 119 SER B CA 1
ATOM 2082 C C . SER B 1 118 ? 20.580 32.987 72.082 1.00 59.41 119 SER B C 1
ATOM 2083 O O . SER B 1 118 ? 21.405 33.642 72.718 1.00 57.78 119 SER B O 1
ATOM 2086 N N . SER B 1 119 ? 20.800 31.727 71.711 1.00 60.14 120 SER B N 1
ATOM 2087 C CA . SER B 1 119 ? 22.088 31.092 71.976 1.00 58.05 120 SER B CA 1
ATOM 2088 C C . SER B 1 119 ? 22.519 30.216 70.809 1.00 57.58 120 SER B C 1
ATOM 2089 O O . SER B 1 119 ? 21.752 30.003 69.884 1.00 59.72 120 SER B O 1
ATOM 2092 N N . LEU B 1 120 ? 23.747 29.709 70.852 1.00 53.28 121 LEU B N 1
ATOM 2093 C CA . LEU B 1 120 ? 24.325 29.044 69.687 1.00 52.92 121 LEU B CA 1
ATOM 2094 C C . LEU B 1 120 ? 25.569 28.202 70.033 1.00 49.74 121 LEU B C 1
ATOM 2095 O O . LEU B 1 120 ? 26.498 28.670 70.717 1.00 47.74 121 LEU B O 1
ATOM 2100 N N . THR B 1 121 ? 25.579 26.957 69.561 1.00 50.35 122 THR B N 1
ATOM 2101 C CA . THR B 1 121 ? 26.758 26.100 69.678 1.00 47.80 122 THR B CA 1
ATOM 2102 C C . THR B 1 121 ? 27.417 25.975 68.304 1.00 45.63 122 THR B C 1
ATOM 2103 O O . THR B 1 121 ? 26.716 25.776 67.304 1.00 45.64 122 THR B O 1
ATOM 2107 N N . ALA B 1 122 ? 28.756 26.142 68.224 1.00 34.04 123 ALA B N 1
ATOM 2108 C CA . ALA B 1 122 ? 29.395 26.192 66.926 1.00 30.95 123 ALA B CA 1
ATOM 2109 C C . ALA B 1 122 ? 30.896 25.998 67.165 1.00 31.54 123 ALA B C 1
ATOM 2110 O O . ALA B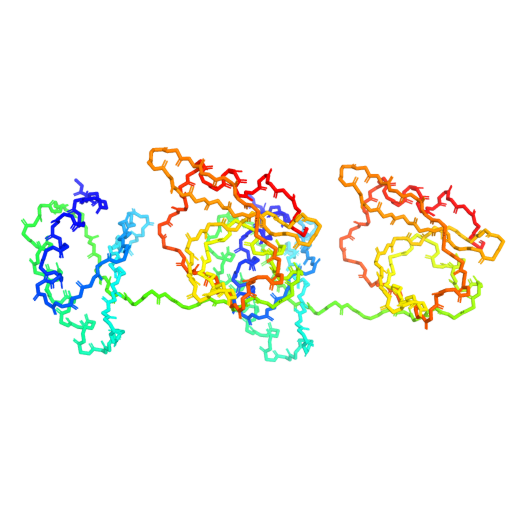 1 122 ? 31.327 26.029 68.327 1.00 31.35 123 ALA B O 1
ATOM 2112 N N . ARG B 1 123 ? 31.659 25.806 66.094 1.00 34.00 124 ARG B N 1
ATOM 2113 C CA . ARG B 1 123 ? 33.109 25.647 66.232 1.00 40.51 124 ARG B CA 1
ATOM 2114 C C . ARG B 1 123 ? 33.666 27.016 65.868 1.00 40.15 124 ARG B C 1
ATOM 2115 O O . ARG B 1 123 ? 33.354 27.568 64.809 1.00 42.07 124 ARG B O 1
ATOM 2123 N N . LEU B 1 124 ? 34.436 27.606 66.764 1.00 39.97 125 LEU B N 1
ATOM 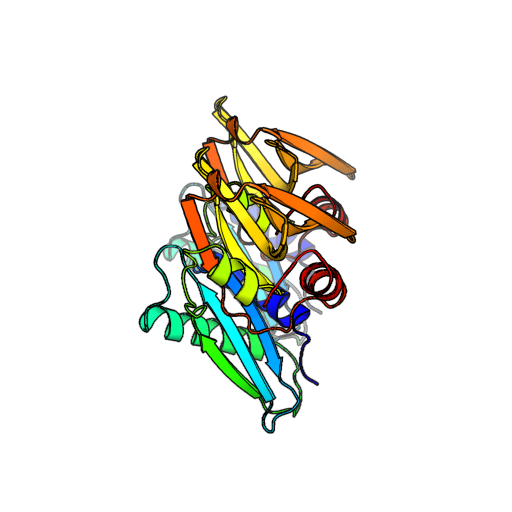2124 C CA . LEU B 1 124 ? 34.927 28.952 66.533 1.00 40.35 125 LEU B CA 1
ATOM 2125 C C . LEU B 1 124 ? 35.927 28.865 65.398 1.00 40.19 125 LEU B C 1
ATOM 2126 O O . LEU B 1 124 ? 36.646 27.883 65.295 1.00 39.84 125 LEU B O 1
ATOM 2131 N N . GLY B 1 125 ? 35.851 29.821 64.482 1.00 43.28 126 GLY B N 1
ATOM 2132 C CA . GLY B 1 125 ? 36.824 29.993 63.438 1.00 46.91 126 GLY B CA 1
ATOM 2133 C C . GLY B 1 125 ? 37.686 31.133 63.934 1.00 51.83 126 GLY B C 1
ATOM 2134 O O . GLY B 1 125 ? 37.680 31.414 65.127 1.00 54.69 126 GLY B O 1
ATOM 2135 N N . GLY B 1 126 ? 38.393 31.819 63.051 1.00 51.19 127 GLY B N 1
ATOM 2136 C CA . GLY B 1 126 ? 39.157 32.975 63.490 1.00 54.37 127 GLY B CA 1
ATOM 2137 C C . GLY B 1 126 ? 38.335 34.245 63.694 1.00 54.40 127 GLY B C 1
ATOM 2138 O O . GLY B 1 126 ? 37.138 34.299 63.362 1.00 55.52 127 GLY B O 1
ATOM 2139 N N . THR B 1 127 ? 38.960 35.270 64.258 1.00 50.14 128 THR B N 1
ATOM 2140 C CA . THR B 1 127 ? 38.327 36.581 64.310 1.00 50.36 128 THR B CA 1
ATOM 2141 C C . THR B 1 127 ? 38.599 37.381 63.027 1.00 54.51 128 THR B C 1
ATOM 2142 O O . THR B 1 127 ? 39.619 37.196 62.334 1.00 55.80 128 THR B O 1
ATOM 2146 N N . ASP B 1 128 ? 37.687 38.293 62.728 1.00 60.03 129 ASP B N 1
ATOM 2147 C CA . ASP B 1 128 ? 37.781 39.117 61.528 1.00 63.99 129 ASP B CA 1
ATOM 2148 C C . ASP B 1 128 ? 37.238 40.497 61.872 1.00 64.76 129 ASP B C 1
ATOM 2149 O O . ASP B 1 128 ? 36.027 40.660 62.077 1.00 62.64 129 ASP B O 1
ATOM 2154 N N . GLY B 1 129 ? 38.138 41.468 61.981 1.00 65.41 130 GLY B N 1
ATOM 2155 C CA . GLY B 1 129 ? 37.781 42.790 62.466 1.00 68.56 130 GLY B CA 1
ATOM 2156 C C . GLY B 1 129 ? 37.160 42.644 63.837 1.00 67.67 130 GLY B C 1
ATOM 2157 O O . GLY B 1 129 ? 37.769 42.053 64.735 1.00 66.38 130 GLY B O 1
ATOM 2158 N N . ASP B 1 130 ? 35.924 43.116 63.979 1.00 79.14 131 ASP B N 1
ATOM 2159 C CA . ASP B 1 130 ? 35.190 42.996 65.239 1.00 79.15 131 ASP B CA 1
ATOM 2160 C C . ASP B 1 130 ? 34.165 41.862 65.190 1.00 73.76 131 ASP B C 1
ATOM 2161 O O . ASP B 1 130 ? 33.203 41.850 65.964 1.00 72.16 131 ASP B O 1
ATOM 2166 N N . GLN B 1 131 ? 34.383 40.907 64.288 1.00 61.64 132 GLN B N 1
ATOM 2167 C CA . GLN B 1 131 ? 33.490 39.767 64.160 1.00 56.95 132 GLN B CA 1
ATOM 2168 C C . GLN B 1 131 ? 34.266 38.514 64.524 1.00 52.23 132 GLN B C 1
ATOM 2169 O O . GLN B 1 131 ? 35.497 38.490 64.444 1.00 51.69 132 GLN B O 1
ATOM 2175 N N . VAL B 1 132 ? 33.546 37.468 64.897 1.00 50.74 133 VAL B N 1
ATOM 2176 C CA . VAL B 1 132 ? 34.152 36.149 64.990 1.00 48.87 133 VAL B CA 1
ATOM 2177 C C . VAL B 1 132 ? 33.445 35.194 64.026 1.00 46.28 133 VAL B C 1
ATOM 2178 O O . VAL B 1 132 ? 32.204 35.201 63.919 1.00 45.56 133 VAL B O 1
ATOM 2182 N N . ASN B 1 133 ? 34.234 34.427 63.277 1.00 45.32 134 ASN B N 1
ATOM 2183 C CA . ASN B 1 133 ? 33.689 33.387 62.409 1.00 45.43 134 ASN B CA 1
ATOM 2184 C C . ASN B 1 133 ? 33.261 32.200 63.214 1.00 44.04 134 ASN B C 1
ATOM 2185 O O . ASN B 1 133 ? 33.970 31.777 64.121 1.00 44.38 134 ASN B O 1
ATOM 2190 N N . VAL B 1 134 ? 32.088 31.659 62.923 1.00 42.24 135 VAL B N 1
ATOM 2191 C CA . VAL B 1 134 ? 31.708 30.398 63.558 1.00 40.67 135 VAL B CA 1
ATOM 2192 C C . VAL B 1 134 ? 31.272 29.412 62.495 1.00 45.15 135 VAL B C 1
ATOM 2193 O O . VAL B 1 134 ? 30.809 29.808 61.424 1.00 48.52 135 VAL B O 1
ATOM 2197 N N . VAL B 1 135 ? 31.466 28.129 62.761 1.00 45.87 136 VAL B N 1
ATOM 2198 C CA . VAL B 1 135 ? 31.085 27.107 61.799 1.00 43.53 136 VAL B CA 1
ATOM 2199 C C . VAL B 1 135 ? 29.975 26.245 62.360 1.00 44.01 136 VAL B C 1
ATOM 2200 O O . VAL B 1 135 ? 30.053 25.734 63.470 1.00 44.47 136 VAL B O 1
ATOM 2204 N N . VAL B 1 136 ? 28.926 26.086 61.582 1.00 49.52 137 VAL B N 1
ATOM 2205 C CA . VAL B 1 136 ? 27.744 25.407 62.056 1.00 50.31 137 VAL B CA 1
ATOM 2206 C C . VAL B 1 136 ? 27.371 24.299 61.070 1.00 51.92 137 VAL B C 1
ATOM 2207 O O . VAL B 1 136 ? 27.435 24.509 59.854 1.00 53.25 137 VAL B O 1
ATOM 2211 N N . ALA B 1 137 ? 27.023 23.117 61.580 1.00 51.13 138 ALA B N 1
ATOM 2212 C CA . ALA B 1 137 ? 26.509 22.039 60.731 1.00 52.69 138 ALA B CA 1
ATOM 2213 C C . ALA B 1 137 ? 25.142 22.426 60.216 1.00 55.11 138 ALA B C 1
ATOM 2214 O O . ALA B 1 137 ? 24.343 23.036 60.929 1.00 56.80 138 ALA B O 1
ATOM 2216 N N . GLN B 1 138 ? 24.894 22.079 58.959 1.00 54.37 139 GLN B N 1
ATOM 2217 C CA . GLN B 1 138 ? 23.662 22.397 58.277 1.00 54.53 139 GLN B CA 1
ATOM 2218 C C . GLN B 1 138 ? 23.446 21.277 57.261 1.00 56.35 139 GLN B C 1
ATOM 2219 O O . GLN B 1 138 ? 24.056 21.266 56.182 1.00 56.82 139 GLN B O 1
ATOM 2225 N N . GLY B 1 139 ? 22.623 20.293 57.642 1.00 57.75 140 GLY B N 1
ATOM 2226 C CA . GLY B 1 139 ? 22.494 19.060 56.879 1.00 58.22 140 GLY B CA 1
ATOM 2227 C C . GLY B 1 139 ? 23.836 18.317 56.799 1.00 57.92 140 GLY B C 1
ATOM 2228 O O . GLY B 1 139 ? 24.554 18.210 57.805 1.00 56.63 140 GLY B O 1
ATOM 2229 N N . LYS B 1 140 ? 24.189 17.836 55.599 1.00 60.77 141 LYS B N 1
ATOM 2230 C CA . LYS B 1 140 ? 25.464 17.157 55.358 1.00 60.38 141 LYS B CA 1
ATOM 2231 C C . LYS B 1 140 ? 26.582 18.180 55.153 1.00 58.23 141 LYS B C 1
ATOM 2232 O O . LYS B 1 140 ? 27.742 17.815 54.968 1.00 56.55 141 LYS B O 1
ATOM 2238 N N . ASP B 1 141 ? 26.226 19.458 55.176 1.00 58.32 142 ASP B N 1
ATOM 2239 C CA . ASP B 1 141 ? 27.136 20.528 54.806 1.00 57.67 142 ASP B CA 1
ATOM 2240 C C . ASP B 1 141 ? 27.451 21.430 56.008 1.00 55.82 142 ASP B C 1
ATOM 2241 O O . ASP B 1 141 ? 27.230 21.045 57.159 1.00 55.94 142 ASP B O 1
ATOM 2246 N N . PHE B 1 142 ? 28.004 22.616 55.755 1.00 51.82 143 PHE B N 1
ATOM 2247 C CA . PHE B 1 142 ? 28.364 23.517 56.856 1.00 48.90 143 PHE B CA 1
ATOM 2248 C C . PHE B 1 142 ? 28.096 24.939 56.466 1.00 50.07 143 PHE B C 1
ATOM 2249 O O . PHE B 1 142 ? 28.280 25.312 55.304 1.00 51.66 143 PHE B O 1
ATOM 2257 N N . ALA B 1 143 ? 27.673 25.737 57.438 1.00 51.41 144 ALA B N 1
ATOM 2258 C CA . ALA B 1 143 ? 27.545 27.164 57.223 1.00 51.58 144 ALA B CA 1
ATOM 2259 C C . ALA B 1 143 ? 28.613 27.880 58.035 1.00 48.97 144 ALA B C 1
ATOM 2260 O O . ALA B 1 143 ? 28.891 27.515 59.167 1.00 47.36 144 ALA B O 1
ATOM 2262 N N . VAL B 1 144 ? 29.213 28.897 57.436 1.00 46.84 145 VAL B N 1
ATOM 2263 C CA . VAL B 1 144 ? 30.170 29.756 58.106 1.00 46.17 145 VAL B CA 1
ATOM 2264 C C . VAL B 1 144 ? 29.490 31.110 58.269 1.00 47.67 145 VAL B C 1
ATOM 2265 O O . VAL B 1 144 ? 29.033 31.710 57.286 1.00 48.17 145 VAL B O 1
ATOM 2269 N N . ARG B 1 145 ? 29.367 31.550 59.516 1.00 52.58 146 ARG B N 1
ATOM 2270 C CA . ARG B 1 145 ? 28.652 32.771 59.859 1.00 55.81 146 ARG B CA 1
ATOM 2271 C C . ARG B 1 145 ? 29.607 33.668 60.584 1.00 54.58 146 ARG B C 1
ATOM 2272 O O . ARG B 1 145 ? 30.419 33.181 61.370 1.00 53.63 146 ARG B O 1
ATOM 2280 N N . GLN B 1 146 ? 29.497 34.973 60.358 1.00 52.59 147 GLN B N 1
ATOM 2281 C CA . GLN B 1 146 ? 30.230 35.931 61.178 1.00 53.40 147 GLN B CA 1
ATOM 2282 C C . GLN B 1 146 ? 29.290 36.576 62.177 1.00 52.99 147 GLN B C 1
ATOM 2283 O O . GLN B 1 146 ? 28.236 37.079 61.801 1.00 53.37 147 GLN B O 1
ATOM 2289 N N . ILE B 1 147 ? 29.683 36.545 63.447 1.00 55.54 148 ILE B N 1
ATOM 2290 C CA . ILE B 1 147 ? 28.918 37.143 64.531 1.00 55.88 148 ILE B CA 1
ATOM 2291 C C . ILE B 1 147 ? 29.737 38.263 65.186 1.00 55.02 148 ILE B C 1
ATOM 2292 O O . ILE B 1 147 ? 30.857 38.031 65.632 1.00 54.03 148 ILE B O 1
ATOM 2297 N N . PRO B 1 148 ? 29.163 39.478 65.280 1.00 51.94 149 PRO B N 1
ATOM 2298 C CA . PRO B 1 148 ? 29.914 40.582 65.889 1.00 51.60 149 PRO B CA 1
ATOM 2299 C C . PRO B 1 148 ? 30.201 40.265 67.348 1.00 49.94 149 PRO B C 1
ATOM 2300 O O . PRO B 1 148 ? 29.319 39.745 68.040 1.00 47.74 149 PRO B O 1
ATOM 2304 N N . LEU B 1 149 ? 31.438 40.496 67.778 1.00 50.88 150 LEU B N 1
ATOM 2305 C CA . LEU B 1 149 ? 31.814 40.337 69.175 1.00 51.23 150 LEU B CA 1
ATOM 2306 C C . LEU B 1 149 ? 30.826 41.022 70.127 1.00 51.89 150 LEU B C 1
ATOM 2307 O O . LEU B 1 149 ? 30.487 40.458 71.176 1.00 49.95 150 LEU B O 1
ATOM 2312 N N . ARG B 1 150 ? 30.344 42.210 69.745 1.00 53.20 151 ARG B N 1
ATOM 2313 C CA . ARG B 1 150 ? 29.455 42.982 70.615 1.00 55.17 151 ARG B CA 1
ATOM 2314 C C . ARG B 1 150 ? 28.095 42.328 70.814 1.00 55.00 151 ARG B C 1
ATOM 2315 O O . ARG B 1 150 ? 27.311 42.799 71.628 1.00 55.85 151 ARG B O 1
ATOM 2323 N N . GLU B 1 151 ? 27.820 41.249 70.082 1.00 60.50 152 GLU B N 1
ATOM 2324 C CA . GLU B 1 151 ? 26.571 40.513 70.253 1.00 61.97 152 GLU B CA 1
ATOM 2325 C C . GLU B 1 151 ? 26.767 39.281 71.100 1.00 58.82 152 GLU B C 1
ATOM 2326 O O . GLU B 1 151 ? 25.802 38.595 71.417 1.00 59.35 152 GLU B O 1
ATOM 2332 N N . ILE B 1 152 ? 28.006 38.990 71.467 1.00 51.19 153 ILE B N 1
ATOM 2333 C CA . ILE B 1 152 ? 28.268 37.796 72.274 1.00 48.78 153 ILE B CA 1
ATOM 2334 C C . ILE B 1 152 ? 28.461 38.147 73.756 1.00 47.11 153 ILE B C 1
ATOM 2335 O O . ILE B 1 152 ? 29.459 38.776 74.139 1.00 45.90 153 ILE B O 1
ATOM 2340 N N . THR B 1 153 ? 27.489 37.765 74.585 1.00 48.37 154 THR B N 1
ATOM 2341 C CA . THR B 1 153 ? 27.517 38.152 76.006 1.00 50.61 154 THR B CA 1
ATOM 2342 C C . THR B 1 153 ? 28.030 37.024 76.899 1.00 48.96 154 THR B C 1
ATOM 2343 O O . THR B 1 153 ? 28.178 37.195 78.107 1.00 48.37 154 THR B O 1
ATOM 2347 N N . LYS B 1 154 ? 28.271 35.866 76.294 1.00 49.05 155 LYS B N 1
ATOM 2348 C CA . LYS B 1 154 ? 28.888 34.758 76.988 1.00 48.45 155 LYS B CA 1
ATOM 2349 C C . LYS B 1 154 ? 29.405 33.765 75.965 1.00 46.99 155 LYS B C 1
ATOM 2350 O O . LYS B 1 154 ? 28.746 33.490 74.961 1.00 47.58 155 LYS B O 1
ATOM 2356 N N . ALA B 1 155 ? 30.602 33.250 76.213 1.00 41.85 156 ALA B N 1
ATOM 2357 C CA . ALA B 1 155 ? 31.224 32.306 75.304 1.00 40.75 156 ALA B CA 1
ATOM 2358 C C . ALA B 1 155 ? 32.006 31.300 76.113 1.00 41.80 156 ALA B C 1
ATOM 2359 O O . ALA B 1 155 ? 32.991 31.655 76.775 1.00 44.45 156 ALA B O 1
ATOM 2361 N N . VAL B 1 156 ? 31.582 30.046 76.060 1.00 44.15 157 VAL B N 1
ATOM 2362 C CA . VAL B 1 156 ? 32.242 29.004 76.837 1.00 46.39 157 VAL B CA 1
ATOM 2363 C C . VAL B 1 156 ? 32.755 27.874 75.938 1.00 47.09 157 VAL B C 1
ATOM 2364 O O . VAL B 1 156 ? 32.003 27.274 75.177 1.00 47.77 157 VAL B O 1
ATOM 2368 N N . VAL B 1 157 ? 34.053 27.615 76.008 1.00 40.72 158 VAL B N 1
ATOM 2369 C CA . VAL B 1 157 ? 34.671 26.538 75.242 1.00 39.59 158 VAL B CA 1
ATOM 2370 C C . VAL B 1 157 ? 34.327 25.152 75.809 1.00 41.20 158 VAL B C 1
ATOM 2371 O O . VAL B 1 157 ? 34.399 24.957 77.016 1.00 42.01 158 VAL B O 1
ATOM 2375 N N . GLN B 1 158 ? 33.972 24.189 74.961 1.00 47.80 159 GLN B N 1
ATOM 2376 C CA . GLN B 1 158 ? 33.518 22.875 75.447 1.00 51.61 159 GLN B CA 1
ATOM 2377 C C . GLN B 1 158 ? 34.638 21.867 75.360 1.00 52.64 159 GLN B C 1
ATOM 2378 O O . GLN B 1 158 ? 35.468 21.922 74.447 1.00 52.94 159 GLN B O 1
ATOM 2384 N N . VAL B 1 159 ? 34.652 20.928 76.293 1.00 49.66 160 VAL B N 1
ATOM 2385 C CA . VAL B 1 159 ? 35.569 19.809 76.194 1.00 51.01 160 VAL B CA 1
ATOM 2386 C C . VAL B 1 159 ? 35.016 18.838 75.167 1.00 50.56 160 VAL B C 1
ATOM 2387 O O . VAL B 1 159 ? 33.811 18.597 75.123 1.00 49.39 160 VAL B O 1
ATOM 2391 N N . GLU B 1 160 ? 35.881 18.313 74.309 1.00 54.48 161 GLU B N 1
ATOM 2392 C CA . GLU B 1 160 ? 35.446 17.345 73.310 1.00 55.15 161 GLU B CA 1
ATOM 2393 C C . GLU B 1 160 ? 36.115 15.989 73.559 1.00 57.80 161 GLU B C 1
ATOM 2394 O O . GLU B 1 160 ? 37.299 15.915 73.875 1.00 60.91 161 GLU B O 1
ATOM 2400 N N . PHE B 1 161 ? 35.342 14.918 73.462 1.00 56.23 162 PHE B N 1
ATOM 2401 C CA . PHE B 1 161 ? 35.863 13.584 73.720 1.00 59.22 162 PHE B CA 1
ATOM 2402 C C . PHE B 1 161 ? 36.117 12.915 72.383 1.00 59.78 162 PHE B C 1
ATOM 2403 O O . PHE B 1 161 ? 37.211 12.428 72.129 1.00 63.05 162 PHE B O 1
ATOM 2411 N N . SER B 1 162 ? 35.107 12.878 71.525 1.00 56.33 163 SER B N 1
ATOM 2412 C CA . SER B 1 162 ? 35.318 12.436 70.150 1.00 57.15 163 SER B CA 1
ATOM 2413 C C . SER B 1 162 ? 36.047 13.524 69.374 1.00 57.39 163 SER B C 1
ATOM 2414 O O . SER B 1 162 ? 35.837 14.714 69.628 1.00 56.65 163 SER B O 1
ATOM 2417 N N . PRO B 1 163 ? 36.900 13.131 68.417 1.00 59.76 164 PRO B N 1
ATOM 2418 C CA . PRO B 1 163 ? 37.596 14.155 67.624 1.00 59.16 164 PRO B CA 1
ATOM 2419 C C . PRO B 1 163 ? 36.603 14.992 66.835 1.00 57.91 164 PRO B C 1
ATOM 2420 O O . PRO B 1 163 ? 35.542 14.484 66.455 1.00 57.97 164 PRO B O 1
ATOM 2424 N N . PRO B 1 164 ? 36.931 16.269 66.601 1.00 57.87 165 PRO B N 1
ATOM 2425 C CA . PRO B 1 164 ? 36.030 17.124 65.821 1.00 54.95 165 PRO B CA 1
ATOM 2426 C C . PRO B 1 164 ? 35.858 16.559 64.426 1.00 52.31 165 PRO B C 1
ATOM 2427 O O . PRO B 1 164 ? 36.796 15.967 63.856 1.00 50.47 165 PRO B O 1
ATOM 2431 N N . ASN B 1 165 ? 34.653 16.729 63.894 1.00 48.11 166 ASN B N 1
ATOM 2432 C CA . ASN B 1 165 ? 34.388 16.425 62.493 1.00 48.60 166 ASN B CA 1
ATOM 2433 C C . ASN B 1 165 ? 35.442 17.053 61.577 1.00 48.11 166 ASN B C 1
ATOM 2434 O O . ASN B 1 165 ? 35.729 18.238 61.698 1.00 46.66 166 ASN B O 1
ATOM 2439 N N . ARG B 1 166 ? 35.996 16.273 60.653 1.00 52.35 167 ARG B N 1
ATOM 2440 C CA . ARG B 1 166 ? 37.156 16.720 59.850 1.00 52.99 167 ARG B CA 1
ATOM 2441 C C . ARG B 1 166 ? 36.875 17.967 58.997 1.00 51.11 167 ARG B C 1
ATOM 2442 O O . ARG B 1 166 ? 37.726 18.882 58.904 1.00 48.90 167 ARG B O 1
ATOM 2450 N N . ARG B 1 167 ? 35.698 17.989 58.357 1.00 47.49 168 ARG B N 1
ATOM 2451 C CA . ARG B 1 167 ? 35.357 19.081 57.458 1.00 47.51 168 ARG B CA 1
ATOM 2452 C C . ARG B 1 167 ? 35.092 20.362 58.263 1.00 46.88 168 ARG B C 1
ATOM 2453 O O . ARG B 1 167 ? 35.555 21.475 57.904 1.00 45.14 168 ARG B O 1
ATOM 2461 N N . GLU B 1 168 ? 34.371 20.189 59.369 1.00 49.72 169 GLU B N 1
ATOM 2462 C CA . GLU B 1 168 ? 34.025 21.302 60.249 1.00 50.25 169 GLU B CA 1
ATOM 2463 C C . GLU B 1 168 ? 35.272 21.975 60.781 1.00 50.45 169 GLU B C 1
ATOM 2464 O O . GLU B 1 168 ? 35.365 23.207 60.808 1.00 51.45 169 GLU B O 1
ATOM 2470 N N . LEU B 1 169 ? 36.227 21.151 61.200 1.00 48.68 170 LEU B N 1
ATOM 2471 C CA . LEU B 1 169 ? 37.479 21.622 61.768 1.00 48.02 170 LEU B CA 1
ATOM 2472 C C . LEU B 1 169 ? 38.326 22.287 60.693 1.00 50.09 170 LEU B C 1
ATOM 2473 O O . LEU B 1 169 ? 39.026 23.279 60.951 1.00 51.30 170 LEU B O 1
ATOM 2478 N N . GLU B 1 170 ? 38.299 21.713 59.490 1.00 51.42 171 GLU B N 1
ATOM 2479 C CA . GLU B 1 170 ? 39.016 22.304 58.371 1.00 51.30 171 GLU B CA 1
ATOM 2480 C C . GLU B 1 170 ? 38.563 23.752 58.157 1.00 49.35 171 GLU B C 1
ATOM 2481 O O . GLU B 1 170 ? 39.382 24.658 58.012 1.00 49.98 171 GLU B O 1
ATOM 2487 N N . LEU B 1 171 ? 37.252 23.960 58.145 1.00 42.89 172 LEU B N 1
ATOM 2488 C CA . LEU B 1 171 ? 36.705 25.305 57.993 1.00 42.38 172 LEU B CA 1
ATOM 2489 C C . LEU B 1 171 ? 37.055 26.230 59.153 1.00 42.70 172 LEU B C 1
ATOM 2490 O O . LEU B 1 171 ? 37.411 27.394 58.940 1.00 43.92 172 LEU B O 1
ATOM 2495 N N . ALA B 1 172 ? 36.962 25.713 60.375 1.00 41.72 173 ALA B N 1
ATOM 2496 C CA . ALA B 1 172 ? 37.213 26.540 61.550 1.00 44.09 173 ALA B CA 1
ATOM 2497 C C . ALA B 1 172 ? 38.653 27.021 61.612 1.00 51.08 173 ALA B C 1
ATOM 2498 O O . ALA B 1 172 ? 38.914 28.169 61.973 1.00 52.69 173 ALA B O 1
ATOM 2500 N N . GLU B 1 173 ? 39.580 26.140 61.244 1.00 58.77 174 GLU B N 1
ATOM 2501 C CA . GLU B 1 173 ? 41.006 26.406 61.437 1.00 65.07 174 GLU B CA 1
ATOM 2502 C C . GLU B 1 173 ? 41.598 27.230 60.318 1.00 68.96 174 GLU B C 1
ATOM 2503 O O . GLU B 1 173 ? 42.664 27.814 60.475 1.00 73.07 174 GLU B O 1
ATOM 2509 N N . GLN B 1 174 ? 40.886 27.316 59.205 1.00 72.57 175 GLN B N 1
ATOM 2510 C CA . GLN B 1 174 ? 41.384 28.037 58.044 1.00 77.34 175 GLN B CA 1
ATOM 2511 C C . GLN B 1 174 ? 40.458 29.195 57.677 1.00 77.26 175 GLN B C 1
ATOM 2512 O O . GLN B 1 174 ? 40.379 29.606 56.521 1.00 79.03 175 GLN B O 1
ATOM 2518 N N . THR B 1 175 ? 39.750 29.713 58.671 1.00 68.70 176 THR B N 1
ATOM 2519 C CA . THR B 1 175 ? 38.947 30.913 58.485 1.00 68.30 176 THR B CA 1
ATOM 2520 C C . THR B 1 175 ? 39.425 31.959 59.499 1.00 68.86 176 THR B C 1
ATOM 2521 O O . THR B 1 175 ? 39.751 31.624 60.651 1.00 66.98 176 THR B O 1
ATOM 2525 N N . GLY B 1 176 ? 39.496 33.213 59.057 1.00 70.49 177 GLY B N 1
ATOM 2526 C CA . GLY B 1 176 ? 39.873 34.317 59.926 1.00 74.32 177 GLY B CA 1
ATOM 2527 C C . GLY B 1 176 ? 41.275 34.319 60.514 1.00 78.89 177 GLY B C 1
ATOM 2528 O O . GLY B 1 176 ? 42.235 33.878 59.875 1.00 81.78 177 GLY B O 1
ATOM 2529 N N . LYS B 1 177 ? 41.391 34.866 61.724 1.00 72.19 178 LYS B N 1
ATOM 2530 C CA . LYS B 1 177 ? 42.678 35.004 62.418 1.00 77.80 178 LYS B CA 1
ATOM 2531 C C . LYS B 1 177 ? 42.690 34.256 63.769 1.00 79.78 178 LYS B C 1
ATOM 2532 O O . LYS B 1 177 ? 41.669 34.211 64.465 1.00 76.33 178 LYS B O 1
ATOM 2538 N N . GLY B 1 178 ? 43.836 33.701 64.163 1.00 97.27 179 GLY B N 1
ATOM 2539 C CA . GLY B 1 178 ? 43.907 32.985 65.430 1.00 101.80 179 GLY B CA 1
ATOM 2540 C C . GLY B 1 178 ? 45.278 32.739 66.043 1.00 111.09 179 GLY B C 1
ATOM 2541 O O . GLY B 1 178 ? 45.763 31.605 66.014 1.00 111.87 179 GLY B O 1
ATOM 2542 N N . ALA B 1 179 ? 45.892 33.784 66.600 1.00 144.72 180 ALA B N 1
ATOM 2543 C CA . ALA B 1 179 ? 47.195 33.687 67.275 1.00 89.69 180 ALA B CA 1
ATOM 2544 C C . ALA B 1 179 ? 48.351 33.380 66.315 1.00 92.93 180 ALA B C 1
ATOM 2545 O O . ALA B 1 179 ? 48.926 32.289 66.332 1.00 94.62 180 ALA B O 1
#

Solvent-accessible surface area: 19684 Å² total; per-residue (Å²): 138,26,13,51,72,142,103,0,58,128,55,0,67,37,60,0,64,180,40,56,47,124,20,88,22,1,39,41,50,71,97,67,242,55,6,117,1,16,0,0,0,50,16,159,197,35,27,95,155,115,6,38,49,61,0,33,163,47,0,46,41,38,4,112,107,47,124,23,58,153,48,88,52,66,38,67,7,33,47,40,35,128,11,31,99,16,107,63,77,118,63,4,66,53,0,66,6,53,75,0,89,0,37,26,66,121,69,58,80,34,75,6,8,0,0,0,7,74,63,72,38,0,6,0,0,15,73,113,80,179,83,39,28,74,110,82,6,20,50,176,79,22,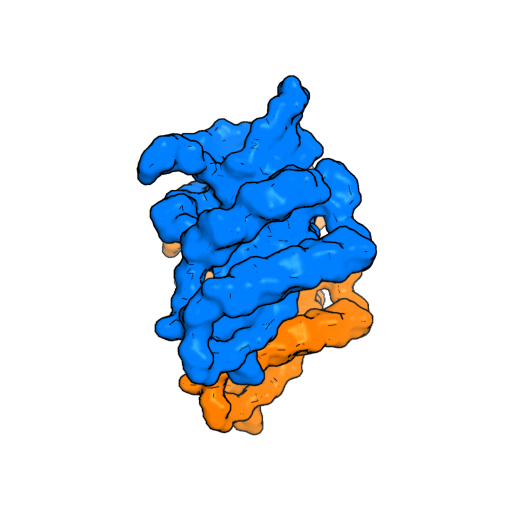98,125,3,38,1,52,38,54,67,29,119,43,82,182,102,25,48,90,70,0,89,143,26,43,145,21,102,144,32,12,56,73,142,105,0,61,120,48,0,37,27,58,0,6,110,37,51,43,44,27,85,26,0,40,35,49,53,94,49,214,52,2,95,1,15,0,2,0,42,10,132,199,33,26,93,152,113,5,40,43,57,0,33,154,48,0,44,38,40,0,112,106,50,126,13,57,141,37,88,52,72,38,78,8,33,46,35,39,144,37,95,94,13,108,65,71,148,76,5,50,192,0,67,6,66,74,0,89,0,39,17,66,118,71,53,79,34,70,7,6,0,0,0,8,71,64,65,41,0,5,0,1,34,66,111,81,178,74,38,24,72,110,87,2,26,41,171,75,23,96,126,3,38,0,55,54,55,74,26,117,42,83,182,102,26,45,89,67,0,89,144,27,49,121,20,100